Protein AF-A0A951B6G3-F1 (afdb_monomer)

Solvent-accessible surface area (backbone atoms only — not comparable to full-atom values): 10710 Å² total; per-residue (Å²): 117,53,81,25,39,50,76,53,55,69,49,54,52,82,44,24,87,39,22,58,89,58,40,51,67,51,65,48,22,33,34,36,31,60,43,37,37,42,30,35,75,59,67,45,74,36,35,40,76,35,69,78,61,82,31,56,61,21,31,41,37,37,43,37,29,69,66,8,32,44,30,36,39,82,17,41,38,43,27,19,51,17,41,40,37,36,37,30,54,88,62,21,34,39,32,32,47,18,40,38,39,34,26,16,17,39,39,40,31,51,20,27,36,36,44,59,13,40,40,38,29,29,46,22,74,88,34,48,10,39,39,35,32,58,37,38,30,32,64,52,25,35,39,36,29,18,45,62,5,40,35,37,30,45,37,44,64,47,33,52,30,42,35,38,32,32,69,51,8,35,42,37,36,28,76,59,79,51,76,45,75,50,76,57,96,48,32,39,40,28,19,38,94,86,43,78,57,30,58,39,44,45,45,52,51,90,49,39,36,84,45,78,46,78,57,87,84,28,44,37,35,30,28,39,85,28,80,77,61,77,113

Radius of gyration: 18.29 Å; Cα contacts (8 Å, |Δi|>4): 740; chains: 1; bounding box: 42×38×60 Å

Secondary structure (DSSP, 8-state):
--EEEB-SSEEETT-GGGBTTSS---TT-EEEE-SSEEEE-S-EEES---TTS-SPP-EEEEEE-TT-EEEE-SPEEEEES-EEEEE--TT-EEEE-SEEEEESSEEEE-SPEESS-EEEEE--SS---EEEE-S-B-TT-EEEE-TT-EEEES-GGGB-SEEEEPTT-EEEE-S---SEEEEETTEEEEEETTEEEEEEEEE--TTEEEEEEEETTEEEEEEEE-GGG--

Sequence (231 aa):
MSVKIWNGSNGDYADPTRWNGSAPPQSGDTAEIPAGSVSVTHGLSIGSQTPSGSGVPGSLNIAMGGHAQFHLKSAAIEFAGSTFGVSGPATTAFVNDGTFSDFGGSADFAAPVTGSGTFDFERGKFLASHGVFENSVGSGTSVIVGASSTVALADPAHVAAAISLRPFAQLVLENTHATSSTYAGGTLHLSDGGKQVAALNISAPAGYNVAMSQAGANLVITSVLGPSALA

pLDDT: mean 90.73, std 9.51, range [48.19, 98.69]

Mean predicted aligned error: 5.03 Å

Foldseek 3Di:
DEEWEFQDAEDEQQQLVRTDVSGHDAFPYEYEYQHHEYEHPEAAEAFDDDLQPPTDATEYEYEYHDQYEYADAAYEYEYEQYEYEYAYPANYEHEYQYEYEYAQHEYEANYAYHHQYEYAFEHGPPHGYEYEHLAAHDQNYEYEFYACHEYEYQQQLRYNYAYEYEAFGKYKYHPQCFPDWDDDPQKIFGHDPNHTRHIYRYYYDPQWDWDWDDDPRIIMITTYGHPVNVD

Structure (mmCIF, N/CA/C/O backbone):
data_AF-A0A951B6G3-F1
#
_entry.id   AF-A0A951B6G3-F1
#
loop_
_atom_site.group_PDB
_atom_site.id
_atom_site.type_symbol
_atom_site.label_atom_id
_atom_site.label_alt_id
_atom_site.label_comp_id
_atom_site.label_asym_id
_atom_site.label_entity_id
_atom_site.label_seq_id
_atom_site.pdbx_PDB_ins_code
_atom_site.Cartn_x
_atom_site.Cartn_y
_atom_site.Cartn_z
_atom_site.occupancy
_atom_site.B_iso_or_equiv
_atom_site.auth_seq_id
_atom_site.auth_comp_id
_atom_site.auth_asym_id
_atom_site.auth_atom_id
_atom_site.pdbx_PDB_model_num
ATOM 1 N N . MET A 1 1 ? 1.172 12.015 -22.294 1.00 74.12 1 MET A N 1
ATOM 2 C CA . MET A 1 1 ? 0.979 10.678 -21.713 1.00 74.12 1 MET A CA 1
ATOM 3 C C . MET A 1 1 ? 1.278 9.666 -22.796 1.00 74.12 1 MET A C 1
ATOM 5 O O . MET A 1 1 ? 0.564 9.646 -23.795 1.00 74.12 1 MET A O 1
ATOM 9 N N . SER A 1 2 ? 2.385 8.935 -22.669 1.00 89.12 2 SER A N 1
ATOM 10 C CA . SER A 1 2 ? 2.740 7.851 -23.588 1.00 89.12 2 SER A CA 1
ATOM 11 C C . SER A 1 2 ? 2.629 6.499 -22.880 1.00 89.12 2 SER A C 1
ATOM 13 O O . SER A 1 2 ? 2.703 6.435 -21.653 1.00 89.12 2 SER A O 1
ATOM 15 N N . VAL A 1 3 ? 2.403 5.429 -23.645 1.00 91.81 3 VAL A N 1
ATOM 16 C CA . VAL A 1 3 ? 2.410 4.058 -23.119 1.00 91.81 3 VAL A CA 1
ATOM 17 C C . VAL A 1 3 ? 3.771 3.437 -23.405 1.00 91.81 3 VAL A C 1
ATOM 19 O O . VAL A 1 3 ? 4.187 3.347 -24.566 1.00 91.81 3 VAL A O 1
ATOM 22 N N . LYS A 1 4 ? 4.455 3.017 -22.341 1.00 91.88 4 LYS A N 1
ATOM 23 C CA . LYS A 1 4 ? 5.725 2.301 -22.386 1.00 91.88 4 LYS A CA 1
ATOM 24 C C . LYS A 1 4 ? 5.490 0.826 -22.103 1.00 91.88 4 LYS A C 1
ATOM 26 O O . LYS A 1 4 ? 5.103 0.471 -21.001 1.00 91.88 4 LYS A O 1
ATOM 31 N N . ILE A 1 5 ? 5.730 -0.024 -23.090 1.00 90.38 5 ILE A N 1
ATOM 32 C CA . ILE A 1 5 ? 5.481 -1.465 -23.034 1.00 90.38 5 ILE A CA 1
ATOM 33 C C . ILE A 1 5 ? 6.794 -2.192 -22.764 1.00 90.38 5 ILE A C 1
ATOM 35 O O . ILE A 1 5 ? 7.790 -1.964 -23.458 1.00 90.38 5 ILE A O 1
ATOM 39 N N . TRP A 1 6 ? 6.776 -3.076 -21.773 1.00 92.25 6 TRP A N 1
ATOM 40 C CA . TRP A 1 6 ? 7.865 -3.992 -21.471 1.00 92.25 6 TRP A CA 1
ATOM 41 C C . TRP A 1 6 ? 7.972 -5.100 -22.533 1.00 92.25 6 TRP A C 1
ATOM 43 O O . TRP A 1 6 ? 7.044 -5.881 -22.732 1.00 92.25 6 TRP A O 1
ATOM 53 N N . ASN A 1 7 ? 9.123 -5.195 -23.202 1.00 86.25 7 ASN A N 1
ATOM 54 C CA . ASN A 1 7 ? 9.407 -6.144 -24.288 1.00 86.25 7 ASN A CA 1
ATOM 55 C C . ASN A 1 7 ? 10.102 -7.440 -23.813 1.00 86.25 7 ASN A C 1
ATOM 57 O O . ASN A 1 7 ? 10.545 -8.241 -24.637 1.00 86.25 7 ASN A O 1
ATOM 61 N N . GLY A 1 8 ? 10.293 -7.629 -22.504 1.00 73.75 8 GLY A N 1
ATOM 62 C CA . GLY A 1 8 ? 11.086 -8.724 -21.936 1.00 73.75 8 GLY A CA 1
ATOM 63 C C . GLY A 1 8 ? 10.277 -9.742 -21.131 1.00 73.75 8 GLY A C 1
ATOM 64 O O . GLY A 1 8 ? 9.085 -9.583 -20.911 1.00 73.75 8 GLY A O 1
ATOM 65 N N . SER A 1 9 ? 10.957 -10.783 -20.639 1.00 78.69 9 SER A N 1
ATOM 66 C CA . SER A 1 9 ? 10.438 -11.637 -19.565 1.00 78.69 9 SER A CA 1
ATOM 67 C C . SER A 1 9 ? 10.737 -10.991 -18.213 1.00 78.69 9 SER A C 1
ATOM 69 O O . SER A 1 9 ? 9.875 -10.334 -17.648 1.00 78.69 9 SER A O 1
ATOM 71 N N . ASN A 1 10 ? 11.981 -11.072 -17.737 1.00 86.31 10 ASN A N 1
ATOM 72 C CA . ASN A 1 10 ? 12.401 -10.476 -16.470 1.00 86.31 10 ASN A CA 1
ATOM 73 C C . ASN A 1 10 ? 13.515 -9.447 -16.678 1.00 86.31 10 ASN A C 1
ATOM 75 O O . ASN A 1 10 ? 14.399 -9.656 -17.516 1.00 86.31 10 ASN A O 1
ATOM 79 N N . GLY A 1 11 ? 13.509 -8.359 -15.908 1.00 84.88 11 GLY A N 1
ATOM 80 C CA . GLY A 1 11 ? 14.560 -7.347 -16.002 1.00 84.88 11 GLY A CA 1
ATOM 81 C C . GLY A 1 11 ? 14.379 -6.148 -15.079 1.00 84.88 11 GLY A C 1
ATOM 82 O O . GLY A 1 11 ? 13.489 -6.112 -14.231 1.00 84.88 11 GLY A O 1
ATOM 83 N N . ASP A 1 12 ? 15.280 -5.185 -15.237 1.00 87.62 12 ASP A N 1
ATOM 84 C CA . ASP A 1 12 ? 15.319 -3.957 -14.450 1.00 87.62 12 ASP A CA 1
ATOM 85 C C . ASP A 1 12 ? 14.446 -2.874 -15.096 1.00 87.62 12 ASP A C 1
ATOM 87 O O . ASP A 1 12 ? 14.545 -2.646 -16.303 1.00 87.62 12 ASP A O 1
ATOM 91 N N . TYR A 1 13 ? 13.623 -2.191 -14.296 1.00 88.12 13 TYR A N 1
ATOM 92 C CA . TYR A 1 13 ? 12.820 -1.046 -14.728 1.00 88.12 13 TYR A CA 1
ATOM 93 C C . TYR A 1 13 ? 13.672 0.007 -15.444 1.00 88.12 13 TYR A C 1
ATOM 95 O O . TYR A 1 13 ? 13.234 0.576 -16.441 1.00 88.12 13 TYR A O 1
ATOM 103 N N . ALA A 1 14 ? 14.896 0.247 -14.966 1.00 88.25 14 ALA A N 1
ATOM 104 C CA . ALA A 1 14 ? 15.775 1.279 -15.497 1.00 88.25 14 ALA A CA 1
ATOM 105 C C . ALA A 1 14 ? 16.458 0.899 -16.822 1.00 88.25 14 ALA A C 1
ATOM 107 O O . ALA A 1 14 ? 17.074 1.769 -17.434 1.00 88.25 14 ALA A O 1
ATOM 108 N N . ASP A 1 15 ? 16.371 -0.358 -17.279 1.00 88.38 15 ASP A N 1
ATOM 109 C CA . ASP A 1 15 ? 16.998 -0.801 -18.528 1.00 88.38 15 ASP A CA 1
ATOM 110 C C . ASP A 1 15 ? 16.213 -0.266 -19.743 1.00 88.38 15 ASP A C 1
ATOM 112 O O . ASP A 1 15 ? 15.142 -0.791 -20.070 1.00 88.38 15 ASP A O 1
ATOM 116 N N . PRO A 1 16 ? 16.729 0.751 -20.465 1.00 89.69 16 PRO A N 1
ATOM 117 C CA . PRO A 1 16 ? 16.008 1.353 -21.580 1.00 89.69 16 PRO A CA 1
ATOM 118 C C . PRO A 1 16 ? 15.731 0.350 -22.700 1.00 89.69 16 PRO A C 1
ATOM 120 O O . PRO A 1 16 ? 14.728 0.479 -23.395 1.00 89.69 16 PRO A O 1
ATOM 123 N N . THR A 1 17 ? 16.579 -0.670 -22.868 1.00 90.81 17 THR A N 1
ATOM 124 C CA . THR A 1 17 ? 16.471 -1.642 -23.967 1.00 90.81 17 THR A CA 1
ATOM 125 C C . THR A 1 17 ? 15.262 -2.566 -23.828 1.00 90.81 17 THR A C 1
ATOM 127 O O . THR A 1 17 ? 14.877 -3.242 -24.783 1.00 90.81 17 THR A O 1
ATOM 130 N N . ARG A 1 18 ? 14.638 -2.582 -22.648 1.00 91.06 18 ARG A N 1
ATOM 131 C CA . ARG A 1 18 ? 13.478 -3.415 -22.335 1.00 91.06 18 ARG A CA 1
ATOM 132 C C . ARG A 1 18 ? 12.146 -2.731 -22.599 1.00 91.06 18 ARG A C 1
ATOM 134 O O . ARG A 1 18 ? 11.125 -3.402 -22.521 1.00 91.06 18 ARG A O 1
ATOM 141 N N . TRP A 1 19 ? 12.142 -1.452 -22.961 1.00 91.88 19 TRP A N 1
ATOM 142 C CA . TRP A 1 19 ? 10.926 -0.683 -23.217 1.00 91.88 19 TRP A CA 1
ATOM 143 C C . TRP A 1 19 ? 10.759 -0.361 -24.700 1.00 91.88 19 TRP A C 1
ATOM 145 O O . TRP A 1 19 ? 11.734 -0.136 -25.424 1.00 91.88 19 TRP A O 1
ATOM 155 N N . ASN A 1 20 ? 9.515 -0.292 -25.176 1.00 89.56 20 ASN A N 1
ATOM 156 C CA . ASN A 1 20 ? 9.247 0.238 -26.510 1.00 89.56 20 ASN A CA 1
ATOM 157 C C . ASN A 1 20 ? 9.704 1.718 -26.598 1.00 89.56 20 ASN A C 1
ATOM 159 O O . ASN A 1 20 ? 9.393 2.573 -25.768 1.00 89.56 20 ASN A O 1
ATOM 163 N N . GLY A 1 21 ? 10.519 2.029 -27.607 1.00 85.06 21 GLY A N 1
ATOM 164 C CA . GLY A 1 21 ? 11.128 3.356 -27.748 1.00 85.06 21 GLY A CA 1
ATOM 165 C C . GLY A 1 21 ? 12.391 3.588 -26.912 1.00 85.06 21 GLY A C 1
ATOM 166 O O . GLY A 1 21 ? 12.820 4.733 -26.801 1.00 85.06 21 GLY A O 1
ATOM 167 N N . SER A 1 22 ? 12.998 2.528 -26.366 1.00 86.62 22 SER A N 1
ATOM 168 C CA . SER A 1 22 ? 14.353 2.545 -25.796 1.00 86.62 22 SER A CA 1
ATOM 169 C C . SER A 1 22 ? 14.556 3.525 -24.633 1.00 86.62 22 SER A C 1
ATOM 171 O O . SER A 1 22 ? 15.619 4.133 -24.505 1.00 86.62 22 SER A O 1
ATOM 173 N N . ALA A 1 23 ? 13.534 3.715 -23.800 1.00 89.75 23 ALA A N 1
ATOM 174 C CA . ALA A 1 23 ? 13.615 4.517 -22.583 1.00 89.75 23 ALA A CA 1
ATOM 175 C C . ALA A 1 23 ? 12.549 4.065 -21.574 1.00 89.75 23 ALA A C 1
ATOM 177 O O . ALA A 1 23 ? 11.424 3.777 -21.999 1.00 89.75 23 ALA A O 1
ATOM 178 N N . PRO A 1 24 ? 12.871 4.035 -20.267 1.00 88.94 24 PRO A N 1
ATOM 179 C CA . PRO A 1 24 ? 11.899 3.703 -19.235 1.00 88.94 24 PRO A CA 1
ATOM 180 C C . PRO A 1 24 ? 10.766 4.738 -19.155 1.00 88.94 24 PRO A C 1
ATOM 182 O O . PRO A 1 24 ? 10.966 5.895 -19.546 1.00 88.94 24 PRO A O 1
ATOM 185 N N . PRO A 1 25 ? 9.584 4.345 -18.643 1.00 88.56 25 PRO A N 1
ATOM 186 C CA . PRO A 1 25 ? 8.492 5.271 -18.384 1.00 88.56 25 PRO A CA 1
ATOM 187 C C . PRO A 1 25 ? 8.914 6.394 -17.442 1.00 88.56 25 PRO A C 1
ATOM 189 O O . PRO A 1 25 ? 9.607 6.178 -16.443 1.00 88.56 25 PRO A O 1
ATOM 192 N N . GLN A 1 26 ? 8.490 7.605 -17.790 1.00 88.25 26 GLN A N 1
ATOM 193 C CA . GLN A 1 26 ? 8.706 8.809 -17.000 1.00 88.25 26 GLN A CA 1
ATOM 194 C C . GLN A 1 26 ? 7.404 9.251 -16.325 1.00 88.25 26 GLN A C 1
ATOM 196 O O . GLN A 1 26 ? 6.331 8.698 -16.557 1.00 88.25 26 GLN A O 1
ATOM 201 N N . SER A 1 27 ? 7.496 10.282 -15.484 1.00 86.38 27 SER A N 1
ATOM 202 C CA . SER A 1 27 ? 6.308 10.930 -14.929 1.00 86.38 27 SER A CA 1
ATOM 203 C C . SER A 1 27 ? 5.347 11.364 -16.046 1.00 86.38 27 SER A C 1
ATOM 205 O O . SER A 1 27 ? 5.752 12.011 -17.012 1.00 86.38 27 SER A O 1
ATOM 207 N N . GLY A 1 28 ? 4.071 11.023 -15.903 1.00 85.25 28 GLY A N 1
ATOM 208 C CA . GLY A 1 28 ? 3.013 11.244 -16.881 1.00 85.25 28 GLY A CA 1
ATOM 209 C C . GLY A 1 28 ? 2.833 10.107 -17.890 1.00 85.25 28 GLY A C 1
ATOM 210 O O . GLY A 1 28 ? 1.904 10.190 -18.700 1.00 85.25 28 GLY A O 1
ATOM 211 N N . ASP A 1 29 ? 3.681 9.075 -17.872 1.00 88.81 29 ASP A N 1
ATOM 212 C CA . ASP A 1 29 ? 3.528 7.875 -18.697 1.00 88.81 29 ASP A CA 1
ATOM 213 C C . ASP A 1 29 ? 2.718 6.780 -17.991 1.00 88.81 29 ASP A C 1
ATOM 215 O O . ASP A 1 29 ? 2.488 6.790 -16.781 1.00 88.81 29 ASP A O 1
ATOM 219 N N . THR A 1 30 ? 2.286 5.803 -18.786 1.00 90.00 30 THR A N 1
ATOM 220 C CA . THR A 1 30 ? 1.813 4.505 -18.299 1.00 90.00 30 THR A CA 1
ATOM 221 C C . THR A 1 30 ? 2.831 3.443 -18.680 1.00 90.00 30 THR A C 1
ATOM 223 O O . THR A 1 30 ? 3.178 3.318 -19.854 1.00 90.00 30 THR A O 1
ATOM 226 N N . ALA A 1 31 ? 3.307 2.683 -17.701 1.00 89.81 31 ALA A N 1
ATOM 227 C CA . ALA A 1 31 ? 4.089 1.484 -17.936 1.00 89.81 31 ALA A CA 1
ATOM 228 C C . ALA A 1 31 ? 3.142 0.290 -18.078 1.00 89.81 31 ALA A C 1
ATOM 230 O O . ALA A 1 31 ? 2.310 0.049 -17.208 1.00 89.81 31 ALA A O 1
ATOM 231 N N . GLU A 1 32 ? 3.282 -0.477 -19.147 1.00 91.94 32 GLU A N 1
ATOM 232 C CA . GLU A 1 32 ? 2.537 -1.707 -19.372 1.00 91.94 32 GLU A CA 1
ATOM 233 C C . GLU A 1 32 ? 3.492 -2.900 -19.290 1.00 91.94 32 GLU A C 1
ATOM 235 O O . GLU A 1 32 ? 4.524 -2.938 -19.966 1.00 91.94 32 GLU A O 1
ATOM 240 N N . ILE A 1 33 ? 3.136 -3.884 -18.463 1.00 92.12 33 ILE A N 1
ATOM 241 C CA . ILE A 1 33 ? 3.863 -5.142 -18.278 1.00 92.12 33 ILE A CA 1
ATOM 242 C C . ILE A 1 33 ? 2.910 -6.286 -18.659 1.00 92.12 33 ILE A C 1
ATOM 244 O O . ILE A 1 33 ? 2.196 -6.807 -17.799 1.00 92.12 33 ILE A O 1
ATOM 248 N N . PRO A 1 34 ? 2.861 -6.694 -19.942 1.00 84.00 34 PRO A N 1
ATOM 249 C CA . PRO A 1 34 ? 1.902 -7.704 -20.396 1.00 84.00 34 PRO A CA 1
ATOM 250 C C . PRO A 1 34 ? 2.163 -9.097 -19.805 1.00 84.00 34 PRO A C 1
ATOM 252 O O . PRO A 1 34 ? 1.234 -9.885 -19.633 1.00 84.00 34 PRO A O 1
ATOM 255 N N . ALA A 1 35 ? 3.434 -9.406 -19.524 1.00 84.00 35 ALA A N 1
ATOM 256 C CA . ALA A 1 35 ? 3.898 -10.643 -18.905 1.00 84.00 35 ALA A CA 1
ATOM 257 C C . ALA A 1 35 ? 5.295 -10.455 -18.283 1.00 84.00 35 ALA A C 1
ATOM 259 O O . ALA A 1 35 ? 6.037 -9.552 -18.671 1.00 84.00 35 ALA A O 1
ATOM 260 N N . GLY A 1 36 ? 5.671 -11.358 -17.370 1.00 85.06 36 GLY A N 1
ATOM 261 C CA . GLY A 1 36 ? 7.009 -11.403 -16.774 1.00 85.06 36 GLY A CA 1
ATOM 262 C C . GLY A 1 36 ? 7.187 -10.508 -15.542 1.00 85.06 36 GLY A C 1
ATOM 263 O O . GLY A 1 36 ? 6.211 -10.066 -14.949 1.00 85.06 36 GLY A O 1
ATOM 264 N N . SER A 1 37 ? 8.426 -10.282 -15.104 1.00 84.19 37 SER A N 1
ATOM 265 C CA . SER A 1 37 ? 8.729 -9.534 -13.876 1.00 84.19 37 SER A CA 1
ATOM 266 C C . SER A 1 37 ? 9.605 -8.313 -14.148 1.00 84.19 37 SER A C 1
ATOM 268 O O . SER A 1 37 ? 10.736 -8.433 -14.624 1.00 84.19 37 SER A O 1
ATOM 270 N N . VAL A 1 38 ? 9.111 -7.131 -13.790 1.00 87.25 38 VAL A N 1
ATOM 271 C CA . VAL A 1 38 ? 9.897 -5.892 -13.790 1.00 87.25 38 VAL A CA 1
ATOM 272 C C . VAL A 1 38 ? 10.293 -5.577 -12.362 1.00 87.25 38 VAL A C 1
ATOM 274 O O . VAL A 1 38 ? 9.441 -5.474 -11.485 1.00 87.25 38 VAL A O 1
ATOM 277 N N . SER A 1 39 ? 11.589 -5.422 -12.116 1.00 84.38 39 SER A N 1
ATOM 278 C CA . SER A 1 39 ? 12.113 -5.083 -10.795 1.00 84.38 39 SER A CA 1
ATOM 279 C C . SER A 1 39 ? 12.601 -3.641 -10.736 1.00 84.38 39 SER A C 1
ATOM 281 O O . SER A 1 39 ? 13.323 -3.192 -11.623 1.00 84.38 39 SER A O 1
ATOM 283 N N . VAL A 1 40 ? 12.296 -2.961 -9.638 1.00 84.31 40 VAL A N 1
ATOM 284 C CA . VAL A 1 40 ? 12.930 -1.708 -9.228 1.00 84.31 40 VAL A CA 1
ATOM 285 C C . VAL A 1 40 ? 14.016 -2.057 -8.211 1.00 84.31 40 VAL A C 1
ATOM 287 O O . VAL A 1 40 ? 13.737 -2.457 -7.079 1.00 84.31 40 VAL A O 1
ATOM 290 N N . THR A 1 41 ? 15.270 -1.990 -8.658 1.00 78.25 41 THR A N 1
ATOM 291 C CA . THR A 1 41 ? 16.474 -2.332 -7.874 1.00 78.25 41 THR A CA 1
ATOM 292 C C . THR A 1 41 ? 17.161 -1.094 -7.297 1.00 78.25 41 THR A C 1
ATOM 294 O O . THR A 1 41 ? 17.790 -1.166 -6.244 1.00 78.25 41 THR A O 1
ATOM 297 N N . HIS A 1 42 ? 16.996 0.041 -7.972 1.00 74.56 42 HIS A N 1
ATOM 298 C CA . HIS A 1 42 ? 17.452 1.365 -7.571 1.00 74.56 42 HIS A CA 1
ATOM 299 C C . HIS A 1 42 ? 16.220 2.228 -7.291 1.00 74.56 42 HIS A C 1
ATOM 301 O O . HIS A 1 42 ? 15.174 1.990 -7.890 1.00 74.56 42 HIS A O 1
ATOM 307 N N . GLY A 1 43 ? 16.320 3.191 -6.368 1.00 73.81 43 GLY A N 1
ATOM 308 C CA . GLY A 1 43 ? 15.185 4.039 -5.988 1.00 73.81 43 GLY A CA 1
ATOM 309 C C . GLY A 1 43 ? 14.464 4.647 -7.197 1.00 73.81 43 GLY A C 1
ATOM 310 O O . GLY A 1 43 ? 15.109 5.039 -8.170 1.00 73.81 43 GLY A O 1
ATOM 311 N N . LEU A 1 44 ? 13.133 4.712 -7.135 1.00 80.06 44 LEU A N 1
ATOM 312 C CA . LEU A 1 44 ? 12.286 5.293 -8.174 1.00 80.06 44 LEU A CA 1
ATOM 313 C C . LEU A 1 44 ? 11.583 6.538 -7.630 1.00 80.06 44 LEU A C 1
ATOM 315 O O . LEU A 1 44 ? 10.897 6.506 -6.610 1.00 80.06 44 LEU A O 1
ATOM 319 N N . SER A 1 45 ? 11.740 7.633 -8.362 1.00 75.94 45 SER A N 1
ATOM 320 C CA . SER A 1 45 ? 11.242 8.952 -7.994 1.00 75.94 45 SER A CA 1
ATOM 321 C C . SER A 1 45 ? 10.153 9.414 -8.955 1.00 75.94 45 SER A C 1
ATOM 323 O O . SER A 1 45 ? 10.383 9.434 -10.165 1.00 75.94 45 SER A O 1
ATOM 325 N N . ILE A 1 46 ? 8.987 9.824 -8.441 1.00 76.25 46 ILE A N 1
ATOM 326 C CA . ILE A 1 46 ? 7.865 10.302 -9.272 1.00 76.25 46 ILE A CA 1
ATOM 327 C C . ILE A 1 46 ? 7.549 11.766 -8.938 1.00 76.25 46 ILE A C 1
ATOM 329 O O . ILE A 1 46 ? 7.082 12.092 -7.845 1.00 76.25 46 ILE A O 1
ATOM 333 N N . GLY A 1 47 ? 7.783 12.660 -9.904 1.00 68.94 47 GLY A N 1
ATOM 334 C CA . GLY A 1 47 ? 7.780 14.113 -9.675 1.00 68.94 47 GLY A CA 1
ATOM 335 C C . GLY A 1 47 ? 9.076 14.595 -9.005 1.00 68.94 47 GLY A C 1
ATOM 336 O O . GLY A 1 47 ? 9.983 13.797 -8.756 1.00 68.94 47 GLY A O 1
ATOM 337 N N . SER A 1 48 ? 9.212 15.900 -8.731 1.00 63.34 48 SER A N 1
ATOM 338 C CA . SER A 1 48 ? 10.377 16.376 -7.962 1.00 63.34 48 SER A CA 1
ATOM 339 C C . SER A 1 48 ? 10.187 16.165 -6.460 1.00 63.34 48 SER A C 1
ATOM 341 O O . SER A 1 48 ? 9.234 16.628 -5.842 1.00 63.34 48 SER A O 1
ATOM 343 N N . GLN A 1 49 ? 11.134 15.434 -5.877 1.00 57.97 49 GLN A N 1
ATOM 344 C CA . GLN A 1 49 ? 11.053 14.859 -4.538 1.00 57.97 49 GLN A CA 1
ATOM 345 C C . GLN A 1 49 ? 11.530 15.802 -3.442 1.00 57.97 49 GLN A C 1
ATOM 347 O O . GLN A 1 49 ? 12.508 15.529 -2.749 1.00 57.97 49 GLN A O 1
ATOM 352 N N . THR A 1 50 ? 10.855 16.926 -3.244 1.00 56.22 50 THR A N 1
ATOM 353 C CA . THR A 1 50 ? 11.029 17.610 -1.966 1.00 56.22 50 THR A CA 1
ATOM 354 C C . THR A 1 50 ? 9.829 17.302 -1.077 1.00 56.22 50 THR A C 1
ATOM 356 O O . THR A 1 50 ? 8.719 17.739 -1.384 1.00 56.22 50 THR A O 1
ATOM 359 N N . PRO A 1 51 ? 10.024 16.614 0.070 1.00 50.56 51 PRO A N 1
ATOM 360 C CA . PRO A 1 51 ? 9.003 16.517 1.121 1.00 50.56 51 PRO A CA 1
ATOM 361 C C . PRO A 1 51 ? 8.463 17.901 1.538 1.00 50.56 51 PRO A C 1
ATOM 363 O O . PRO A 1 51 ? 7.349 18.041 2.039 1.00 50.56 51 PRO A O 1
ATOM 366 N N . SER A 1 52 ? 9.239 18.961 1.267 1.00 55.31 52 SER A N 1
ATOM 367 C CA . SER A 1 52 ? 8.872 20.366 1.445 1.00 55.31 52 SER A CA 1
ATOM 368 C C . SER A 1 52 ? 7.920 20.940 0.379 1.00 55.31 52 SER A C 1
ATOM 370 O O . SER A 1 52 ? 7.622 22.138 0.429 1.00 55.31 52 SER A O 1
ATOM 372 N N . GLY A 1 53 ? 7.411 20.130 -0.556 1.00 48.19 53 GLY A N 1
ATOM 373 C CA . GLY A 1 53 ? 6.345 20.512 -1.487 1.00 48.19 53 GLY A CA 1
ATOM 374 C C . GLY A 1 53 ? 6.747 21.564 -2.523 1.00 48.19 53 GLY A C 1
ATOM 375 O O . GLY A 1 53 ? 5.886 22.279 -3.025 1.00 48.19 53 GLY A O 1
ATOM 376 N N . SER A 1 54 ? 8.041 21.695 -2.832 1.00 54.38 54 SER A N 1
ATOM 377 C CA . SER A 1 54 ? 8.522 22.490 -3.978 1.00 54.38 54 SER A CA 1
ATOM 378 C C . SER A 1 54 ? 8.640 21.649 -5.255 1.00 54.38 54 SER A C 1
ATOM 380 O O . SER A 1 54 ? 9.290 22.066 -6.215 1.00 54.38 54 SER A O 1
ATOM 382 N N . GLY A 1 55 ? 8.066 20.445 -5.226 1.00 61.41 55 GLY A N 1
ATOM 383 C CA . GLY A 1 55 ? 8.041 19.508 -6.328 1.00 61.41 55 GLY A CA 1
ATOM 384 C C . GLY A 1 55 ? 7.016 19.874 -7.402 1.00 61.41 55 GLY A C 1
ATOM 385 O O . GLY A 1 55 ? 5.976 20.448 -7.094 1.00 61.41 55 GLY A O 1
ATOM 386 N N . VAL A 1 56 ? 7.284 19.519 -8.656 1.00 70.88 56 VAL A N 1
ATOM 387 C CA . VAL A 1 56 ? 6.276 19.429 -9.713 1.00 70.88 56 VAL A CA 1
ATOM 388 C C . VAL A 1 56 ? 5.578 18.083 -9.518 1.00 70.88 56 VAL A C 1
ATOM 390 O O . VAL A 1 56 ? 6.269 17.059 -9.604 1.00 70.88 56 VAL A O 1
ATOM 393 N N . PRO A 1 57 ? 4.258 18.066 -9.246 1.00 77.75 57 PRO A N 1
ATOM 394 C CA . PRO A 1 57 ? 3.481 16.837 -9.174 1.00 77.75 57 PRO A CA 1
ATOM 395 C C . PRO A 1 57 ? 3.716 15.959 -10.397 1.00 77.75 57 PRO A C 1
ATOM 397 O O . PRO A 1 57 ? 3.724 16.441 -11.534 1.00 77.75 57 PRO A O 1
ATOM 400 N N . GLY A 1 58 ? 3.919 14.673 -10.154 1.00 84.31 58 GLY A N 1
ATOM 401 C CA . GLY A 1 58 ? 4.029 13.662 -11.189 1.00 84.31 58 GLY A CA 1
ATOM 402 C C . GLY A 1 58 ? 2.888 12.660 -11.150 1.00 84.31 58 GLY A C 1
ATOM 403 O O . GLY A 1 58 ? 2.079 12.649 -10.225 1.00 84.31 58 GLY A O 1
ATOM 404 N N . SER A 1 59 ? 2.847 11.790 -12.149 1.00 88.88 59 SER A N 1
ATOM 405 C CA . SER A 1 59 ? 2.012 10.593 -12.109 1.00 88.88 59 SER A CA 1
ATOM 406 C C . SER A 1 59 ? 2.752 9.405 -12.705 1.00 88.88 59 SER A C 1
ATOM 408 O O . SER A 1 59 ? 3.513 9.568 -13.654 1.00 88.88 59 SER A O 1
ATOM 410 N N . LEU A 1 60 ? 2.561 8.209 -12.165 1.00 90.31 60 LEU A N 1
ATOM 411 C CA . LEU A 1 60 ? 3.034 6.980 -12.797 1.00 90.31 60 LEU A CA 1
ATOM 412 C C . LEU A 1 60 ? 2.012 5.879 -12.564 1.00 90.31 60 LEU A C 1
ATOM 414 O O . LEU A 1 60 ? 1.689 5.567 -11.423 1.00 90.31 60 LEU A O 1
ATOM 418 N N . ASN A 1 61 ? 1.545 5.276 -13.652 1.00 93.94 61 ASN A N 1
ATOM 419 C CA . ASN A 1 61 ? 0.653 4.126 -13.599 1.00 93.94 61 ASN A CA 1
ATOM 420 C C . ASN A 1 61 ? 1.362 2.902 -14.172 1.00 93.94 61 ASN A C 1
ATOM 422 O O . ASN A 1 61 ? 1.938 2.974 -15.257 1.00 93.94 61 ASN A O 1
ATOM 426 N N . ILE A 1 62 ? 1.285 1.785 -13.459 1.00 93.00 62 ILE A N 1
ATOM 427 C CA . ILE A 1 62 ? 1.757 0.473 -13.888 1.00 93.00 62 ILE A CA 1
ATOM 428 C C . ILE A 1 62 ? 0.530 -0.410 -14.144 1.00 93.00 62 ILE A C 1
ATOM 430 O O . I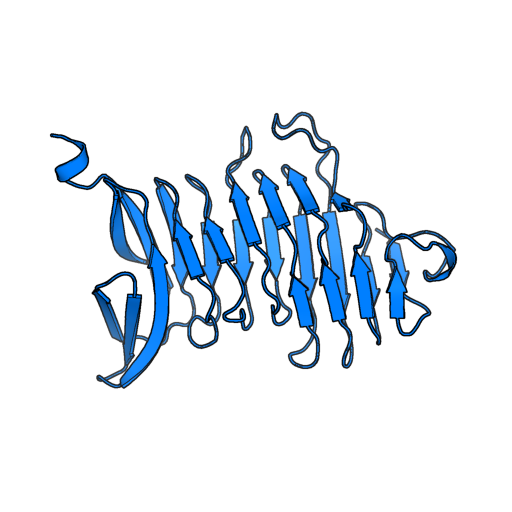LE A 1 62 ? -0.261 -0.667 -13.236 1.00 93.00 62 ILE A O 1
ATOM 434 N N . ALA A 1 63 ? 0.369 -0.881 -15.376 1.00 94.75 63 ALA A N 1
ATOM 435 C CA . ALA A 1 63 ? -0.666 -1.832 -15.766 1.00 94.75 63 ALA A CA 1
ATOM 436 C C . ALA A 1 63 ? -0.035 -3.204 -16.032 1.00 94.75 63 ALA A C 1
ATOM 438 O O . ALA A 1 63 ? 0.861 -3.333 -16.868 1.00 94.75 63 ALA A O 1
ATOM 439 N N . MET A 1 64 ? -0.489 -4.231 -15.316 1.00 95.62 64 MET A N 1
ATOM 440 C CA . MET A 1 64 ? 0.036 -5.595 -15.383 1.00 95.62 64 MET A CA 1
ATOM 441 C C . MET A 1 64 ? -0.980 -6.554 -16.010 1.00 95.62 64 MET A C 1
ATOM 443 O O . MET A 1 64 ? -2.167 -6.526 -15.686 1.00 95.62 64 MET A O 1
ATOM 447 N N . GLY A 1 65 ? -0.501 -7.439 -16.884 1.00 90.69 65 GLY A N 1
ATOM 448 C CA . GLY A 1 65 ? -1.290 -8.491 -17.527 1.00 90.69 65 GLY A CA 1
ATOM 449 C C . GLY A 1 65 ? -0.819 -9.903 -17.168 1.00 90.69 65 GLY A C 1
ATOM 450 O O . GLY A 1 65 ? 0.281 -10.107 -16.658 1.00 90.69 65 GLY A O 1
ATOM 451 N N . GLY A 1 66 ? -1.655 -10.909 -17.439 1.00 89.94 66 GLY A N 1
ATOM 452 C CA . GLY A 1 66 ? -1.298 -12.322 -17.269 1.00 89.94 66 GLY A CA 1
ATOM 453 C C . GLY A 1 66 ? -0.808 -12.658 -15.855 1.00 89.94 66 GLY A C 1
ATOM 454 O O . GLY A 1 66 ? -1.529 -12.455 -14.882 1.00 89.94 66 GLY A O 1
ATOM 455 N N . HIS A 1 67 ? 0.419 -13.173 -15.753 1.00 89.62 67 HIS A N 1
ATOM 456 C CA . HIS A 1 67 ? 1.112 -13.468 -14.489 1.00 89.62 67 HIS A CA 1
ATOM 457 C C . HIS A 1 67 ? 2.233 -12.464 -14.193 1.00 89.62 67 HIS A C 1
ATOM 459 O O . HIS A 1 67 ? 3.260 -12.822 -13.613 1.00 89.62 67 HIS A O 1
ATOM 465 N N . ALA A 1 68 ? 2.092 -11.231 -14.682 1.00 92.62 68 ALA A N 1
ATOM 466 C CA . ALA A 1 68 ? 3.115 -10.220 -14.513 1.00 92.62 68 ALA A CA 1
ATOM 467 C C . ALA A 1 68 ? 3.307 -9.820 -13.046 1.00 92.62 68 ALA A C 1
ATOM 469 O O . ALA A 1 68 ? 2.386 -9.882 -12.225 1.00 92.62 68 ALA A O 1
ATOM 470 N N . GLN A 1 69 ? 4.525 -9.389 -12.740 1.00 94.62 69 GLN A N 1
ATOM 471 C CA . GLN A 1 69 ? 4.897 -8.864 -11.438 1.00 94.62 69 GLN A CA 1
ATOM 472 C C . GLN A 1 69 ? 5.645 -7.545 -11.590 1.00 94.62 69 GLN A C 1
ATOM 474 O O . GLN A 1 69 ? 6.554 -7.423 -12.415 1.00 94.62 69 GLN A O 1
ATOM 479 N N . PHE A 1 70 ? 5.310 -6.589 -10.735 1.00 94.88 70 PHE A N 1
ATOM 480 C CA . PHE A 1 70 ? 6.124 -5.409 -10.490 1.00 94.88 70 PHE A CA 1
ATOM 481 C C . PHE A 1 70 ? 6.751 -5.574 -9.107 1.00 94.88 70 PHE A C 1
ATOM 483 O O . PHE A 1 70 ? 6.038 -5.752 -8.125 1.00 94.88 70 PHE A O 1
ATOM 490 N N . HIS A 1 71 ? 8.079 -5.609 -9.027 1.00 94.94 71 HIS A N 1
ATOM 491 C CA . HIS A 1 71 ? 8.803 -5.926 -7.797 1.00 94.94 71 HIS A CA 1
ATOM 492 C C . HIS A 1 71 ? 9.614 -4.726 -7.326 1.00 94.94 71 HIS A C 1
ATOM 494 O O . HIS A 1 71 ? 10.661 -4.417 -7.893 1.00 94.94 71 HIS A O 1
ATOM 500 N N . LEU A 1 72 ? 9.168 -4.077 -6.256 1.00 91.94 72 LEU A N 1
ATOM 501 C CA . LEU A 1 72 ? 10.001 -3.172 -5.478 1.00 91.94 72 LEU A CA 1
ATOM 502 C C . LEU A 1 72 ? 10.854 -4.014 -4.526 1.00 91.94 72 LEU A C 1
ATOM 504 O O . LEU A 1 72 ? 10.322 -4.564 -3.570 1.00 91.94 72 LEU A O 1
ATOM 508 N N . LYS A 1 73 ? 12.152 -4.170 -4.817 1.00 86.75 73 LYS A N 1
ATOM 509 C CA . LYS A 1 73 ? 13.053 -5.033 -4.029 1.00 86.75 73 LYS A CA 1
ATOM 510 C C . LYS A 1 73 ? 13.475 -4.358 -2.730 1.00 86.75 73 LYS A C 1
ATOM 512 O O . LYS A 1 73 ? 12.664 -4.201 -1.850 1.00 86.75 73 LYS A O 1
ATOM 517 N N . SER A 1 74 ? 14.721 -3.917 -2.594 1.00 79.75 74 SER A N 1
ATOM 518 C CA . SER A 1 74 ? 15.195 -3.163 -1.421 1.00 79.75 74 SER A CA 1
ATOM 519 C C . SER A 1 74 ? 15.222 -1.651 -1.661 1.00 79.75 74 SER A C 1
ATOM 521 O O . SER A 1 74 ? 15.831 -0.908 -0.896 1.00 79.75 74 SER A O 1
ATOM 523 N N . ALA A 1 75 ? 14.663 -1.206 -2.784 1.00 77.75 75 ALA A N 1
ATOM 524 C CA . ALA A 1 75 ? 14.660 0.188 -3.186 1.00 77.75 75 ALA A CA 1
ATOM 525 C C . ALA A 1 75 ? 13.511 0.954 -2.519 1.00 77.75 75 ALA A C 1
ATOM 527 O O . ALA A 1 75 ? 12.565 0.362 -1.993 1.00 77.75 75 ALA A O 1
ATOM 528 N N . ALA A 1 76 ? 13.605 2.282 -2.570 1.00 84.62 76 ALA A N 1
ATOM 529 C CA . ALA A 1 76 ? 12.517 3.161 -2.182 1.00 84.62 76 ALA A CA 1
ATOM 530 C C . ALA A 1 76 ? 11.754 3.655 -3.421 1.00 84.62 76 ALA A C 1
ATOM 532 O O . ALA A 1 76 ? 12.375 4.013 -4.425 1.00 84.62 76 ALA A O 1
ATOM 533 N N . ILE A 1 77 ? 10.425 3.697 -3.347 1.00 83.06 77 ILE A N 1
ATOM 534 C CA . ILE A 1 77 ? 9.605 4.563 -4.198 1.00 83.06 77 ILE A CA 1
ATOM 535 C C . ILE A 1 77 ? 9.198 5.745 -3.336 1.00 83.06 77 ILE A C 1
ATOM 537 O O . ILE A 1 77 ? 8.580 5.549 -2.297 1.00 83.06 77 ILE A O 1
ATOM 541 N N . GLU A 1 78 ? 9.524 6.958 -3.765 1.00 83.94 78 GLU A N 1
ATOM 542 C CA . GLU A 1 78 ? 9.160 8.170 -3.029 1.00 83.94 78 GLU A CA 1
ATOM 543 C C . GLU A 1 78 ? 8.507 9.183 -3.968 1.00 83.94 78 GLU A C 1
ATOM 545 O O . GLU A 1 78 ? 8.975 9.425 -5.089 1.00 83.94 78 GLU A O 1
ATOM 550 N N . PHE A 1 79 ? 7.436 9.823 -3.512 1.00 82.56 79 PHE A N 1
ATOM 551 C CA . PHE A 1 79 ? 6.821 10.924 -4.244 1.00 82.56 79 PHE A CA 1
ATOM 552 C C . PHE A 1 79 ? 6.046 11.856 -3.321 1.00 82.56 79 PHE A C 1
ATOM 554 O O . PHE A 1 79 ? 5.631 11.478 -2.230 1.00 82.56 79 PHE A O 1
ATOM 561 N N . ALA A 1 80 ? 5.884 13.106 -3.755 1.00 83.62 80 ALA A N 1
ATOM 562 C CA . ALA A 1 80 ? 5.242 14.150 -2.971 1.00 83.62 80 ALA A CA 1
ATOM 563 C C . ALA A 1 80 ? 4.216 14.896 -3.823 1.00 83.62 80 ALA A C 1
ATOM 565 O O . ALA A 1 80 ? 4.565 15.450 -4.866 1.00 83.62 80 ALA A O 1
ATOM 566 N N . GLY A 1 81 ? 2.953 14.898 -3.389 1.00 83.50 81 GLY A N 1
ATOM 567 C CA . GLY A 1 81 ? 1.852 15.508 -4.145 1.00 83.50 81 GLY A CA 1
ATOM 568 C C . GLY A 1 81 ? 1.614 14.897 -5.533 1.00 83.50 81 GLY A C 1
ATOM 569 O O . GLY A 1 81 ? 0.976 15.534 -6.368 1.00 83.50 81 GLY A O 1
ATOM 570 N N . SER A 1 82 ? 2.151 13.703 -5.791 1.00 89.06 82 SER A N 1
ATOM 571 C CA . SER A 1 82 ? 2.041 12.970 -7.059 1.00 89.06 82 SER A CA 1
ATOM 572 C C . SER A 1 82 ? 1.005 11.851 -6.954 1.00 89.06 82 SER A C 1
ATOM 574 O O . SER A 1 82 ? 0.533 11.533 -5.861 1.00 89.06 82 SER A O 1
ATOM 576 N N . THR A 1 83 ? 0.685 11.223 -8.085 1.00 92.38 83 THR A N 1
ATOM 577 C CA . THR A 1 83 ? -0.119 9.999 -8.108 1.00 92.38 83 THR A CA 1
ATOM 578 C C . THR A 1 83 ? 0.696 8.774 -8.512 1.00 92.38 83 THR A C 1
ATOM 580 O O . THR A 1 83 ? 1.562 8.841 -9.388 1.00 92.38 83 THR A O 1
ATOM 583 N N . PHE A 1 84 ? 0.412 7.637 -7.885 1.00 94.25 84 PHE A N 1
ATOM 584 C CA . PHE A 1 84 ? 0.988 6.346 -8.247 1.00 94.25 84 PHE A CA 1
ATOM 585 C C . PHE A 1 84 ? -0.100 5.280 -8.324 1.00 94.25 84 PHE A C 1
ATOM 587 O O . PHE A 1 84 ? -0.890 5.142 -7.398 1.00 94.25 84 PHE A O 1
ATOM 594 N N . GLY A 1 85 ? -0.138 4.518 -9.410 1.00 96.50 85 GLY A N 1
ATOM 595 C CA . GLY A 1 85 ? -1.114 3.450 -9.600 1.00 96.50 85 GLY A CA 1
ATOM 596 C C . GLY A 1 85 ? -0.442 2.140 -9.978 1.00 96.50 85 GLY A C 1
ATOM 597 O O . GLY A 1 85 ? 0.437 2.128 -10.840 1.00 96.50 85 GLY A O 1
ATOM 598 N N . VAL A 1 86 ? -0.881 1.027 -9.394 1.00 96.62 86 VAL A N 1
ATOM 599 C CA . VAL A 1 86 ? -0.538 -0.325 -9.856 1.00 96.62 86 VAL A CA 1
ATOM 600 C C . VAL A 1 86 ? -1.816 -1.126 -10.010 1.00 96.62 86 VAL A C 1
ATOM 602 O O . VAL A 1 86 ? -2.539 -1.346 -9.046 1.00 96.62 86 VAL A O 1
ATOM 605 N N . SER A 1 87 ? -2.078 -1.591 -11.225 1.00 97.19 87 SER A N 1
ATOM 606 C CA . SER A 1 87 ? -3.299 -2.314 -11.578 1.00 97.19 87 SER A CA 1
ATOM 607 C C . SER A 1 87 ? -2.980 -3.627 -12.278 1.00 97.19 87 SER A C 1
ATOM 609 O O . SER A 1 87 ? -1.968 -3.750 -12.971 1.00 97.19 87 SER A O 1
ATOM 611 N N . GLY A 1 88 ? -3.848 -4.617 -12.099 1.00 93.75 88 GLY A N 1
ATOM 612 C CA . GLY A 1 88 ? -3.743 -5.914 -12.754 1.00 93.75 88 GLY A CA 1
ATOM 613 C C . GLY A 1 88 ? -4.773 -6.903 -12.207 1.00 93.75 88 GLY A C 1
ATOM 614 O O . GLY A 1 88 ? -5.327 -6.683 -11.133 1.00 93.75 88 GLY A O 1
ATOM 615 N N . PRO A 1 89 ? -5.066 -7.997 -12.928 1.00 93.38 89 PRO A N 1
ATOM 616 C CA . PRO A 1 89 ? -5.959 -9.039 -12.432 1.00 93.38 89 PRO A CA 1
ATOM 617 C C . PRO A 1 89 ? -5.346 -9.783 -11.235 1.00 93.38 89 PRO A C 1
ATOM 619 O O . PRO A 1 89 ? -4.140 -9.718 -10.993 1.00 93.38 89 PRO A O 1
ATOM 622 N N . ALA A 1 90 ? -6.158 -10.592 -10.547 1.00 93.12 90 ALA A N 1
ATOM 623 C CA . ALA A 1 90 ? -5.746 -11.385 -9.380 1.00 93.12 90 ALA A CA 1
ATOM 624 C C . ALA A 1 90 ? -4.573 -12.361 -9.631 1.00 93.12 90 ALA A C 1
ATOM 626 O O . ALA A 1 90 ? -3.980 -12.879 -8.691 1.00 93.12 90 ALA A O 1
ATOM 627 N N . THR A 1 91 ? -4.237 -12.641 -10.894 1.00 93.75 91 THR A N 1
ATOM 628 C CA . THR A 1 91 ? -3.094 -13.479 -11.291 1.00 93.75 91 THR A CA 1
ATOM 629 C C . THR A 1 91 ? -1.757 -12.732 -11.323 1.00 93.75 91 THR A C 1
ATOM 631 O O . THR A 1 91 ? -0.722 -13.373 -11.516 1.00 93.75 91 THR A O 1
ATOM 634 N N . THR A 1 92 ? -1.775 -11.408 -11.162 1.00 96.31 92 THR A N 1
ATOM 635 C CA . THR A 1 92 ? -0.591 -10.538 -11.080 1.00 96.31 92 THR A CA 1
ATOM 636 C C . THR A 1 92 ? -0.233 -10.230 -9.629 1.00 96.31 92 THR A C 1
ATOM 638 O O . THR A 1 92 ? -1.004 -10.534 -8.719 1.00 96.31 92 THR A O 1
ATOM 641 N N . ALA A 1 93 ? 0.934 -9.626 -9.399 1.00 96.25 93 ALA A N 1
ATOM 642 C CA . ALA A 1 93 ? 1.300 -9.153 -8.067 1.00 96.25 93 ALA A CA 1
ATOM 643 C C . ALA A 1 93 ? 2.166 -7.891 -8.103 1.00 96.25 93 ALA A C 1
ATOM 645 O O . ALA A 1 93 ? 3.146 -7.815 -8.849 1.00 96.25 93 ALA A O 1
ATOM 646 N N . PHE A 1 94 ? 1.855 -6.940 -7.223 1.00 97.50 94 PHE A N 1
ATOM 647 C CA . PHE A 1 94 ? 2.829 -5.961 -6.766 1.00 97.50 94 PHE A CA 1
ATOM 648 C C . PHE A 1 94 ? 3.597 -6.558 -5.583 1.00 97.50 94 PHE A C 1
ATOM 650 O O . PHE A 1 94 ? 3.050 -6.752 -4.498 1.00 97.50 94 PHE A O 1
ATOM 657 N N . VAL A 1 95 ? 4.862 -6.904 -5.800 1.00 97.25 95 VAL A N 1
ATOM 658 C CA . VAL A 1 95 ? 5.741 -7.417 -4.746 1.00 97.25 95 VAL A CA 1
ATOM 659 C C . VAL A 1 95 ? 6.494 -6.227 -4.161 1.00 97.25 95 VAL A C 1
ATOM 661 O O . VAL A 1 95 ? 7.308 -5.622 -4.853 1.00 97.25 95 VAL A O 1
ATOM 664 N N . ASN A 1 96 ? 6.224 -5.868 -2.911 1.00 96.56 96 ASN A N 1
ATOM 665 C CA . ASN A 1 96 ? 6.956 -4.831 -2.195 1.00 96.56 96 ASN A CA 1
ATOM 666 C C . ASN A 1 96 ? 7.778 -5.474 -1.076 1.00 96.56 96 ASN A C 1
ATOM 668 O O . ASN A 1 96 ? 7.209 -5.911 -0.082 1.00 96.56 96 ASN A O 1
ATOM 672 N N . ASP A 1 97 ? 9.099 -5.489 -1.226 1.00 96.38 97 ASP A N 1
ATOM 673 C CA . ASP A 1 97 ? 10.075 -5.880 -0.200 1.00 96.38 97 ASP A CA 1
ATOM 674 C C . ASP A 1 97 ? 10.885 -4.675 0.321 1.00 96.38 97 ASP A C 1
ATOM 676 O O . ASP A 1 97 ? 11.810 -4.839 1.120 1.00 96.38 97 ASP A O 1
ATOM 680 N N . GLY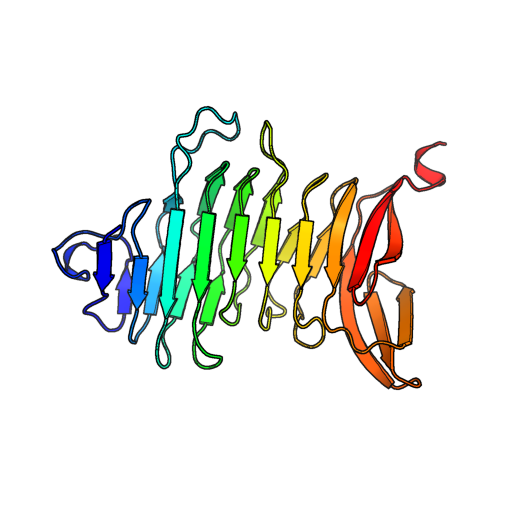 A 1 98 ? 10.552 -3.468 -0.149 1.00 94.00 98 GLY A N 1
ATOM 681 C CA . GLY A 1 98 ? 11.297 -2.235 0.079 1.00 94.00 98 GLY A CA 1
ATOM 682 C C . GLY A 1 98 ? 10.465 -1.219 0.842 1.00 94.00 98 GLY A C 1
ATOM 683 O O . GLY A 1 98 ? 9.655 -1.581 1.699 1.00 94.00 98 GLY A O 1
ATOM 684 N N . THR A 1 99 ? 10.652 0.060 0.523 1.00 94.88 99 THR A N 1
ATOM 685 C CA . THR A 1 99 ? 9.869 1.144 1.129 1.00 94.88 99 THR A CA 1
ATOM 686 C C . THR A 1 99 ? 9.128 1.923 0.057 1.00 94.88 99 THR A C 1
ATOM 688 O O . THR A 1 99 ? 9.726 2.490 -0.850 1.00 94.88 99 THR A O 1
ATOM 691 N N . PHE A 1 100 ? 7.813 1.979 0.173 1.00 94.88 100 PHE A N 1
ATOM 692 C CA . PHE A 1 100 ? 6.965 2.868 -0.598 1.00 94.88 100 PHE A CA 1
ATOM 693 C C . PHE A 1 100 ? 6.556 4.038 0.293 1.00 94.88 100 PHE A C 1
ATOM 695 O O . PHE A 1 100 ? 5.919 3.798 1.314 1.00 94.88 100 PHE A O 1
ATOM 702 N N . SER A 1 101 ? 6.885 5.273 -0.081 1.00 93.62 101 SER A N 1
ATOM 703 C CA . SER A 1 101 ? 6.550 6.469 0.696 1.00 93.62 101 SER A CA 1
ATOM 704 C C . SER A 1 101 ? 5.795 7.495 -0.146 1.00 93.62 101 SER A C 1
ATOM 706 O O . SER A 1 101 ? 6.294 7.975 -1.168 1.00 93.62 101 SER A O 1
ATOM 708 N N . ASP A 1 102 ? 4.612 7.870 0.328 1.00 92.38 102 ASP A N 1
ATOM 709 C CA . ASP A 1 102 ? 3.759 8.901 -0.258 1.00 92.38 102 ASP A CA 1
ATOM 710 C C . ASP A 1 102 ? 3.664 10.108 0.683 1.00 92.38 102 ASP A C 1
ATOM 712 O O . ASP A 1 102 ? 3.153 9.979 1.795 1.00 92.38 102 ASP A O 1
ATOM 716 N N . PHE A 1 103 ? 4.110 11.283 0.231 1.00 90.81 103 PHE A N 1
ATOM 717 C CA . PHE A 1 103 ? 4.089 12.536 0.991 1.00 90.81 103 PHE A CA 1
ATOM 718 C C . PHE A 1 103 ? 3.050 13.529 0.438 1.00 90.81 103 PHE A C 1
ATOM 720 O O . PHE A 1 103 ? 3.361 14.434 -0.344 1.00 90.81 103 PHE A O 1
ATOM 727 N N . GLY A 1 104 ? 1.802 13.408 0.880 1.00 89.56 104 GLY A N 1
ATOM 728 C CA . GLY A 1 104 ? 0.674 14.241 0.467 1.00 89.56 104 GLY A CA 1
ATOM 729 C C . GLY A 1 104 ? 0.170 13.991 -0.954 1.00 89.56 104 GLY A C 1
ATOM 730 O O . GLY A 1 104 ? -0.399 14.907 -1.549 1.00 89.56 104 GLY A O 1
ATOM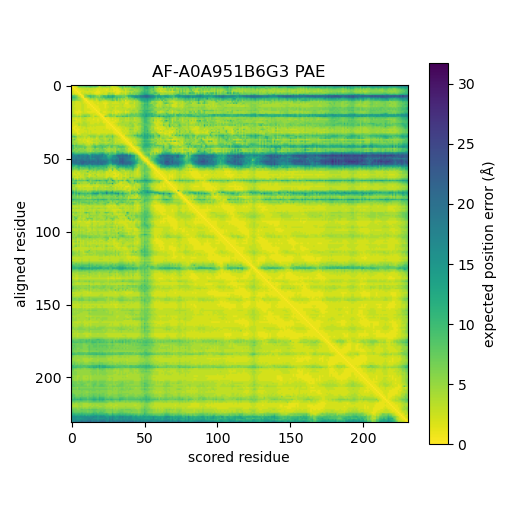 731 N N . GLY A 1 105 ? 0.447 12.823 -1.528 1.00 91.88 105 GLY A N 1
ATOM 732 C CA . GLY A 1 105 ? -0.039 12.381 -2.829 1.00 91.88 105 GLY A CA 1
ATOM 733 C C . GLY A 1 105 ? -1.209 11.403 -2.725 1.00 91.88 105 GLY A C 1
ATOM 734 O O . GLY A 1 105 ? -1.975 11.406 -1.757 1.00 91.88 105 GLY A O 1
ATOM 735 N N . SER A 1 106 ? -1.380 10.611 -3.783 1.00 94.31 106 SER A N 1
ATOM 736 C CA . SER A 1 106 ? -2.365 9.533 -3.829 1.00 94.31 106 SER A CA 1
ATOM 737 C C . SER A 1 106 ? -1.761 8.278 -4.441 1.00 94.31 106 SER A C 1
ATOM 739 O O . SER A 1 106 ? -1.184 8.338 -5.528 1.00 94.31 106 SER A O 1
ATOM 741 N N . ALA A 1 107 ? -1.966 7.132 -3.801 1.00 96.69 107 ALA A N 1
ATOM 742 C CA . ALA A 1 107 ? -1.589 5.834 -4.336 1.00 96.69 107 ALA A CA 1
ATOM 743 C C . ALA A 1 107 ? -2.788 4.890 -4.445 1.00 96.69 107 ALA A C 1
ATOM 745 O O . ALA A 1 107 ? -3.609 4.821 -3.531 1.00 96.69 107 ALA A O 1
ATOM 746 N N . ASP A 1 108 ? -2.851 4.145 -5.541 1.00 97.75 108 ASP A N 1
ATOM 747 C CA . ASP A 1 108 ? -3.897 3.165 -5.818 1.00 97.75 108 ASP A CA 1
ATOM 748 C C . ASP A 1 108 ? -3.278 1.806 -6.180 1.00 97.75 108 ASP A C 1
ATOM 750 O O . ASP A 1 108 ? -2.498 1.683 -7.131 1.00 97.75 108 ASP A O 1
ATOM 754 N N . PHE A 1 109 ? -3.606 0.786 -5.390 1.00 98.00 109 PHE A N 1
ATOM 755 C CA . PHE A 1 109 ? -3.140 -0.586 -5.543 1.00 98.00 109 PHE A CA 1
ATOM 756 C C . PHE A 1 109 ? -4.317 -1.499 -5.880 1.00 98.00 109 PHE A C 1
ATOM 758 O O . PHE A 1 109 ? -4.878 -2.191 -5.025 1.00 98.00 109 PHE A O 1
ATOM 765 N N . ALA A 1 110 ? -4.63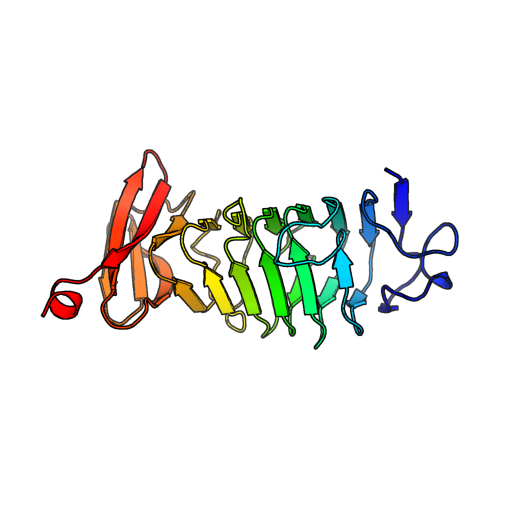9 -1.531 -7.168 1.00 97.75 110 ALA A N 1
ATOM 766 C CA . ALA A 1 110 ? -5.647 -2.397 -7.757 1.00 97.75 110 ALA A CA 1
ATOM 767 C C . ALA A 1 110 ? -5.123 -3.800 -8.116 1.00 97.75 110 ALA A C 1
ATOM 769 O O . ALA A 1 110 ? -5.889 -4.640 -8.574 1.00 97.75 110 ALA A O 1
ATOM 770 N N . ALA A 1 111 ? -3.836 -4.095 -7.912 1.00 97.00 111 ALA A N 1
ATOM 771 C CA . ALA A 1 111 ? -3.277 -5.448 -8.007 1.00 97.00 111 ALA A CA 1
ATOM 772 C C . ALA A 1 111 ? -3.046 -6.059 -6.608 1.00 97.00 111 ALA A C 1
ATOM 774 O O . ALA A 1 111 ? -2.799 -5.310 -5.660 1.00 97.00 111 ALA A O 1
ATOM 775 N N . PRO A 1 112 ? -3.045 -7.400 -6.455 1.00 97.94 112 PRO A N 1
ATOM 776 C CA . PRO A 1 112 ? -2.639 -8.049 -5.207 1.00 97.94 112 PRO A CA 1
ATOM 777 C C . PRO A 1 112 ? -1.247 -7.601 -4.743 1.00 97.94 112 PRO A C 1
ATOM 779 O O . PRO A 1 112 ? -0.290 -7.624 -5.520 1.00 97.94 112 PRO A O 1
ATOM 782 N N . VAL A 1 113 ? -1.117 -7.239 -3.466 1.00 98.25 113 VAL A N 1
ATOM 783 C CA . VAL A 1 113 ? 0.146 -6.823 -2.847 1.00 98.25 113 VAL A CA 1
ATOM 784 C C . VAL A 1 113 ? 0.737 -7.967 -2.028 1.00 98.25 113 VAL A C 1
ATOM 786 O O . VAL A 1 113 ? 0.069 -8.571 -1.188 1.00 98.25 113 VAL A O 1
ATOM 789 N N . THR A 1 114 ? 2.016 -8.258 -2.247 1.00 97.31 114 THR A N 1
ATOM 790 C CA . THR A 1 114 ? 2.781 -9.276 -1.507 1.00 97.31 114 THR A CA 1
ATOM 791 C C . THR A 1 114 ? 4.164 -8.742 -1.123 1.00 97.31 114 THR A C 1
ATOM 793 O O . THR A 1 114 ? 4.508 -7.615 -1.472 1.00 97.31 114 THR A O 1
ATOM 796 N N . GLY A 1 115 ? 4.961 -9.548 -0.418 1.00 96.44 115 GLY A N 1
ATOM 797 C CA . GLY A 1 115 ? 6.310 -9.181 0.023 1.00 96.44 115 GLY A CA 1
ATOM 798 C C . GLY A 1 115 ? 6.381 -8.785 1.498 1.00 96.44 115 GLY A C 1
ATOM 799 O O . GLY A 1 115 ? 5.421 -8.974 2.252 1.00 96.44 115 GLY A O 1
ATOM 800 N N . SER A 1 116 ? 7.545 -8.287 1.913 1.00 96.88 116 SER A N 1
ATOM 801 C CA . SER A 1 116 ? 7.857 -7.925 3.307 1.00 96.88 116 SER A CA 1
ATOM 802 C C . SER A 1 116 ? 8.136 -6.435 3.546 1.00 96.88 116 SER A C 1
ATOM 804 O O . SER A 1 116 ? 8.712 -6.059 4.566 1.00 96.88 116 SER A O 1
ATOM 806 N N . GLY A 1 117 ? 7.813 -5.596 2.569 1.00 97.31 117 GLY A N 1
ATOM 807 C CA . GLY A 1 117 ? 8.112 -4.173 2.555 1.00 97.31 117 GLY A CA 1
ATOM 808 C C . GLY A 1 117 ? 7.128 -3.326 3.356 1.00 97.31 117 GLY A C 1
ATOM 809 O O . GLY A 1 117 ? 6.155 -3.806 3.945 1.00 97.31 117 GLY A O 1
AT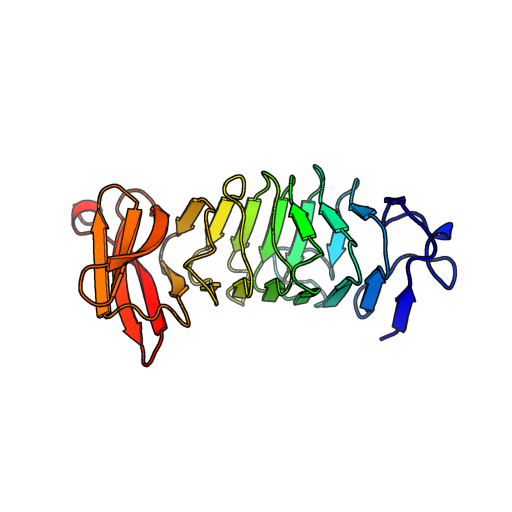OM 810 N N . THR A 1 118 ? 7.398 -2.025 3.357 1.00 98.00 118 THR A N 1
ATOM 811 C CA . THR A 1 118 ? 6.592 -1.007 4.034 1.00 98.00 118 THR A CA 1
ATOM 812 C C . THR A 1 118 ? 5.920 -0.087 3.024 1.00 98.00 118 THR A C 1
ATOM 814 O O . THR A 1 118 ? 6.522 0.286 2.019 1.00 98.00 118 THR A O 1
ATOM 817 N N . PHE A 1 119 ? 4.683 0.295 3.323 1.00 98.31 119 PHE A N 1
ATOM 818 C CA . PHE A 1 119 ? 3.968 1.416 2.727 1.00 98.31 119 PHE A CA 1
ATOM 819 C C . PHE A 1 119 ? 3.808 2.501 3.789 1.00 98.31 119 PHE A C 1
ATOM 821 O O . PHE A 1 119 ? 3.242 2.225 4.843 1.00 98.31 119 PHE A O 1
ATOM 828 N N . ASP A 1 120 ? 4.296 3.708 3.537 1.00 97.44 120 ASP A N 1
ATOM 829 C CA . ASP A 1 120 ? 4.248 4.840 4.460 1.00 97.44 120 ASP A CA 1
ATOM 830 C C . ASP A 1 120 ? 3.530 6.024 3.808 1.00 97.44 120 ASP A C 1
ATOM 832 O O . ASP A 1 120 ? 4.028 6.648 2.871 1.00 97.44 120 ASP A O 1
ATOM 836 N N . PHE A 1 121 ? 2.321 6.309 4.284 1.00 96.56 121 PHE A N 1
ATOM 837 C CA . PHE A 1 121 ? 1.477 7.383 3.768 1.00 96.56 121 PHE A CA 1
ATOM 838 C C . PHE A 1 121 ? 1.567 8.585 4.693 1.00 96.56 121 PHE A C 1
ATOM 840 O O . PHE A 1 121 ? 0.819 8.686 5.661 1.00 96.56 121 PHE A O 1
ATOM 847 N N . GLU A 1 122 ? 2.470 9.512 4.417 1.00 93.12 122 GLU A N 1
ATOM 848 C CA . GLU A 1 122 ? 2.705 10.676 5.257 1.00 93.12 122 GLU A CA 1
ATOM 849 C C . GLU A 1 122 ? 2.042 11.942 4.730 1.00 93.12 122 GLU A C 1
ATOM 851 O O . GLU A 1 122 ? 2.038 12.246 3.545 1.00 93.12 122 GLU A O 1
ATOM 856 N N . ARG A 1 123 ? 1.571 12.792 5.639 1.00 88.44 123 ARG A N 1
ATOM 857 C CA . ARG A 1 123 ? 1.146 14.133 5.254 1.00 88.44 123 ARG A CA 1
ATOM 858 C C . ARG A 1 123 ? 2.335 14.916 4.685 1.00 88.44 123 ARG A C 1
ATOM 860 O O . ARG A 1 123 ? 3.313 15.171 5.384 1.00 88.44 123 ARG A O 1
ATOM 867 N N . GLY A 1 124 ? 2.204 15.371 3.443 1.00 84.25 124 GLY A N 1
ATOM 868 C CA . GLY A 1 124 ? 3.102 16.355 2.852 1.00 84.25 124 GLY A CA 1
ATOM 869 C C . GLY A 1 124 ? 2.865 17.753 3.431 1.00 84.25 124 GLY A C 1
ATOM 870 O O . GLY A 1 124 ? 1.958 17.989 4.230 1.00 84.25 124 GLY A O 1
ATOM 871 N N . LYS A 1 125 ? 3.647 18.743 2.990 1.00 80.94 125 LYS A N 1
ATOM 872 C CA . LYS A 1 125 ? 3.557 20.126 3.503 1.00 80.94 125 LYS A CA 1
ATOM 873 C C . LYS A 1 125 ? 2.137 20.714 3.492 1.00 80.94 125 LYS A C 1
ATOM 875 O O . LYS A 1 125 ? 1.777 21.466 4.397 1.00 80.94 125 LYS A O 1
ATOM 880 N N . PHE A 1 126 ? 1.346 20.390 2.470 1.00 76.12 126 PHE A N 1
ATOM 881 C CA . PHE A 1 126 ? 0.028 20.993 2.252 1.00 76.12 126 PHE A CA 1
ATOM 882 C C . PHE A 1 126 ? -1.121 19.988 2.186 1.00 76.12 126 PHE A C 1
ATOM 884 O O . PHE A 1 126 ? -2.254 20.364 2.474 1.00 76.12 126 PHE A O 1
ATOM 891 N N . LEU A 1 127 ? -0.842 18.734 1.836 1.00 84.06 127 LEU A N 1
ATOM 892 C CA . LEU A 1 127 ? -1.852 17.723 1.544 1.00 84.06 127 LEU A CA 1
ATOM 893 C C . LEU A 1 127 ? -1.620 16.483 2.403 1.00 84.06 127 LEU A C 1
ATOM 895 O O . LEU A 1 127 ? -0.481 16.112 2.684 1.00 84.06 127 LEU A O 1
ATOM 899 N N . ALA A 1 128 ? -2.713 15.875 2.841 1.00 90.56 128 ALA A N 1
ATOM 900 C CA . ALA A 1 128 ? -2.700 14.546 3.428 1.00 90.56 128 ALA A CA 1
ATOM 901 C C . ALA A 1 128 ? -2.510 13.499 2.324 1.00 90.56 128 ALA A C 1
ATOM 903 O O . ALA A 1 128 ? -3.010 13.704 1.219 1.00 90.56 128 ALA A O 1
ATOM 904 N N . SER A 1 129 ? -1.812 12.403 2.625 1.00 94.50 129 SER A N 1
ATOM 905 C CA . SER A 1 129 ? -1.718 11.281 1.687 1.00 94.50 129 SER A CA 1
ATOM 906 C C . SER A 1 129 ? -3.008 10.478 1.658 1.00 94.50 129 SER A C 1
ATOM 908 O O . SER A 1 129 ? -3.728 10.395 2.664 1.00 94.50 129 SER A O 1
ATOM 910 N N . HIS A 1 130 ? -3.263 9.860 0.509 1.00 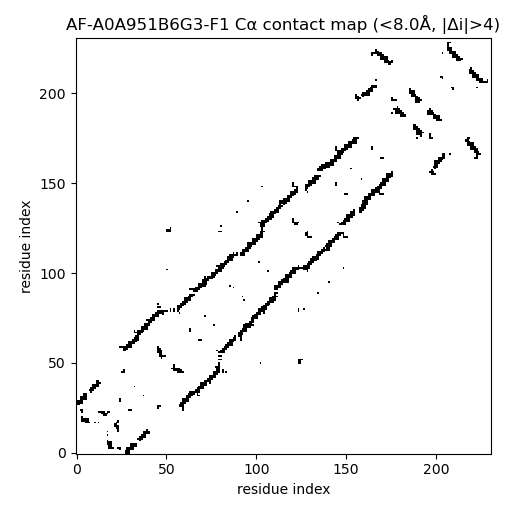97.00 130 HIS A N 1
ATOM 911 C CA . HIS A 1 130 ? -4.392 8.969 0.296 1.00 97.00 130 HIS A CA 1
ATOM 912 C C . HIS A 1 130 ? -3.937 7.653 -0.345 1.00 97.00 130 HIS A C 1
ATOM 914 O O . HIS A 1 130 ? -3.494 7.640 -1.487 1.00 97.00 130 HIS A O 1
ATOM 920 N N . GLY A 1 131 ? -4.063 6.539 0.370 1.00 97.75 131 GLY A N 1
ATOM 921 C CA . GLY A 1 131 ? -3.789 5.202 -0.163 1.00 97.75 131 GLY A CA 1
ATOM 922 C C . GLY A 1 131 ? -5.064 4.393 -0.360 1.00 97.75 131 GLY A C 1
ATOM 923 O O . GLY A 1 131 ? -5.946 4.439 0.492 1.00 97.75 131 GLY A O 1
ATOM 924 N N . VAL A 1 132 ? -5.154 3.607 -1.430 1.00 98.38 132 VAL A N 1
ATOM 925 C CA . VAL A 1 132 ? -6.230 2.625 -1.630 1.00 98.38 132 VAL A CA 1
ATOM 926 C C . VAL A 1 132 ? -5.621 1.266 -1.929 1.00 98.38 132 VAL A C 1
ATOM 928 O O . VAL A 1 132 ? -4.794 1.141 -2.827 1.00 98.38 132 VAL A O 1
ATOM 931 N N . PHE A 1 133 ? -6.042 0.246 -1.186 1.00 98.44 133 PHE A N 1
ATOM 932 C CA . PHE A 1 133 ? -5.780 -1.150 -1.517 1.00 98.44 133 PHE A CA 1
ATOM 933 C C . PHE A 1 133 ? -7.098 -1.798 -1.934 1.00 98.44 133 PHE A C 1
ATOM 935 O O . PHE A 1 133 ? -7.957 -2.063 -1.087 1.00 98.44 133 PHE A O 1
ATOM 942 N N . GLU A 1 134 ? -7.268 -2.037 -3.235 1.00 97.62 134 GLU A N 1
ATOM 943 C CA . GLU A 1 134 ? -8.504 -2.631 -3.760 1.00 97.62 134 GLU A CA 1
ATOM 944 C C . GLU A 1 134 ? -8.518 -4.163 -3.654 1.00 97.62 134 GLU A C 1
ATOM 946 O O . GLU A 1 134 ? -9.571 -4.791 -3.714 1.00 97.62 134 GLU A O 1
ATOM 951 N N . ASN A 1 135 ? -7.339 -4.771 -3.500 1.00 96.25 135 ASN A N 1
ATOM 952 C CA . ASN A 1 135 ? -7.135 -6.217 -3.480 1.00 96.25 135 ASN A CA 1
ATOM 953 C C . ASN A 1 135 ? -6.379 -6.676 -2.222 1.00 96.25 135 ASN A C 1
ATOM 955 O O . ASN A 1 135 ? -6.095 -5.900 -1.310 1.00 96.25 135 ASN A O 1
ATOM 959 N N . SER A 1 136 ? -6.057 -7.973 -2.166 1.00 97.06 136 SER A N 1
ATOM 960 C CA . SER A 1 136 ? -5.370 -8.584 -1.029 1.00 97.06 136 SER A CA 1
ATOM 961 C C . SER A 1 136 ? -4.024 -7.925 -0.723 1.00 97.06 136 SER A C 1
ATOM 963 O O . SER A 1 136 ? -3.245 -7.669 -1.645 1.00 97.06 136 SER A O 1
ATOM 965 N N . VAL A 1 137 ? -3.701 -7.783 0.563 1.00 98.25 137 VAL A N 1
ATOM 966 C CA . VAL A 1 137 ? -2.378 -7.342 1.034 1.00 98.25 137 VAL A CA 1
ATOM 967 C C . VAL A 1 137 ? -1.794 -8.412 1.952 1.00 98.25 137 VAL A C 1
ATOM 969 O O . VAL A 1 137 ? -2.388 -8.764 2.973 1.00 98.25 137 VAL A O 1
ATOM 972 N N . GLY A 1 138 ? -0.637 -8.953 1.572 1.00 97.19 138 GLY A N 1
ATOM 973 C CA . GLY A 1 138 ? 0.003 -10.083 2.243 1.00 97.19 138 GLY A CA 1
ATOM 974 C C . GLY A 1 138 ? 0.497 -9.795 3.666 1.00 97.19 138 GLY A C 1
ATOM 975 O O . GLY A 1 138 ? 0.768 -8.661 4.051 1.00 97.19 138 GLY A O 1
ATOM 976 N N . SER A 1 139 ? 0.675 -10.860 4.452 1.00 96.50 139 SER A N 1
ATOM 977 C CA . SER A 1 139 ? 1.022 -10.784 5.880 1.00 96.50 139 SER A CA 1
ATOM 978 C C . SER A 1 139 ? 2.446 -10.323 6.193 1.00 96.50 139 SER A C 1
ATOM 980 O O . SER A 1 139 ? 2.753 -10.042 7.347 1.00 96.50 139 SER A O 1
ATOM 982 N N . GLY A 1 140 ? 3.336 -10.293 5.200 1.00 95.44 140 GLY A N 1
ATOM 983 C CA . GLY A 1 140 ? 4.680 -9.736 5.365 1.00 95.44 140 GLY A CA 1
ATOM 984 C C . GLY A 1 140 ? 4.703 -8.207 5.300 1.00 95.44 140 GLY A C 1
ATOM 985 O O . GLY A 1 140 ? 5.678 -7.596 5.725 1.00 95.44 140 GLY A O 1
ATOM 986 N N . THR A 1 141 ? 3.643 -7.589 4.782 1.00 98.00 141 THR A N 1
ATOM 987 C CA . THR A 1 141 ? 3.589 -6.156 4.503 1.00 98.00 141 THR A CA 1
ATOM 988 C C . THR A 1 141 ? 3.265 -5.337 5.754 1.00 98.00 141 THR A C 1
ATOM 990 O O . THR A 1 141 ? 2.409 -5.710 6.560 1.00 98.00 141 THR A O 1
ATOM 993 N N . SER A 1 142 ? 3.912 -4.177 5.874 1.00 98.12 142 SER A N 1
ATOM 994 C CA . SER A 1 142 ? 3.584 -3.136 6.851 1.00 98.12 142 SER A CA 1
ATOM 995 C C . SER A 1 142 ? 2.932 -1.939 6.159 1.00 98.12 142 SER A C 1
ATOM 997 O O . SER A 1 142 ? 3.438 -1.461 5.144 1.00 98.12 142 SER A O 1
ATOM 999 N N . VAL A 1 143 ? 1.829 -1.433 6.709 1.00 98.62 143 VAL A N 1
ATOM 1000 C CA . VAL A 1 143 ? 1.146 -0.220 6.243 1.00 98.62 143 VAL A CA 1
ATOM 1001 C C . VAL A 1 143 ? 1.129 0.802 7.373 1.00 98.62 143 VAL A C 1
ATOM 1003 O O . VAL A 1 143 ? 0.519 0.588 8.420 1.00 98.62 143 VAL A O 1
ATOM 1006 N N . ILE A 1 144 ? 1.788 1.933 7.162 1.00 98.38 144 ILE A N 1
ATOM 1007 C CA . ILE A 1 144 ? 1.852 3.052 8.093 1.00 98.38 144 ILE A CA 1
ATOM 1008 C C . ILE A 1 144 ? 0.968 4.167 7.546 1.00 98.38 144 ILE A C 1
ATOM 1010 O O . ILE A 1 144 ? 1.195 4.689 6.456 1.00 98.38 144 ILE A O 1
ATOM 1014 N N . VAL A 1 145 ? -0.046 4.545 8.319 1.00 98.38 145 VAL A N 1
ATOM 1015 C CA . VAL A 1 145 ? -0.943 5.650 7.981 1.00 98.38 145 VAL A CA 1
ATOM 1016 C C . VAL A 1 145 ? -0.520 6.869 8.784 1.00 98.38 145 VAL A C 1
ATOM 1018 O O . VAL A 1 145 ? -0.630 6.898 10.010 1.00 98.38 145 VAL A O 1
ATOM 1021 N N . GLY A 1 146 ? 0.010 7.871 8.100 1.00 96.31 146 GLY A N 1
ATOM 1022 C CA . GLY A 1 146 ? 0.521 9.100 8.683 1.00 96.31 146 GLY A CA 1
ATOM 1023 C C . GLY A 1 146 ? -0.568 10.020 9.224 1.00 96.31 146 GLY A C 1
ATOM 1024 O O . GLY A 1 146 ? -1.763 9.852 8.982 1.00 96.31 146 GLY A O 1
ATOM 1025 N N . ALA A 1 147 ? -0.142 11.035 9.975 1.00 94.19 147 ALA A N 1
ATOM 1026 C CA . ALA A 1 147 ? -1.067 11.949 10.630 1.00 94.19 147 ALA A CA 1
ATOM 1027 C C . ALA A 1 147 ? -1.966 12.670 9.618 1.00 94.19 147 ALA A C 1
ATOM 1029 O O . ALA A 1 147 ? -1.476 13.210 8.626 1.00 94.19 147 ALA A O 1
ATOM 1030 N N . SER A 1 148 ? -3.277 12.671 9.872 1.00 93.44 148 SER A N 1
ATOM 1031 C CA . SER A 1 148 ? -4.306 13.211 8.967 1.00 93.44 148 SER A CA 1
ATOM 1032 C C . SER A 1 148 ? -4.370 12.564 7.576 1.00 93.44 148 SER A C 1
ATOM 1034 O O . SER A 1 148 ? -5.138 13.039 6.746 1.00 93.44 148 SER A O 1
ATOM 1036 N N . SER A 1 149 ? -3.583 11.519 7.310 1.00 96.81 149 SER A N 1
ATOM 1037 C CA . SER A 1 149 ? -3.627 10.759 6.058 1.00 96.81 149 SER A CA 1
ATOM 1038 C C . SER A 1 149 ? -4.685 9.671 6.140 1.00 96.81 149 SER A C 1
ATOM 1040 O O . SER A 1 149 ? -5.103 9.279 7.235 1.00 96.81 149 SER A O 1
ATOM 1042 N N . THR A 1 150 ? -5.140 9.221 4.976 1.00 98.00 150 THR A N 1
ATOM 1043 C CA . THR A 1 150 ? -6.194 8.215 4.865 1.00 98.00 150 THR A CA 1
ATOM 1044 C C . THR A 1 150 ? -5.701 7.028 4.058 1.00 98.00 150 THR A C 1
ATOM 1046 O O . THR A 1 150 ? -5.100 7.207 3.004 1.00 98.00 150 THR A O 1
ATOM 1049 N N . VAL A 1 151 ? -5.975 5.820 4.538 1.00 98.62 151 VAL A N 1
ATOM 1050 C CA . VAL A 1 151 ? -5.855 4.597 3.740 1.00 98.62 151 VAL A CA 1
ATOM 1051 C C . VAL A 1 151 ? -7.208 3.904 3.697 1.00 98.62 151 VAL A C 1
ATOM 1053 O O . VAL A 1 151 ? -7.822 3.709 4.743 1.00 98.62 151 VAL A O 1
ATOM 1056 N N . ALA A 1 152 ? -7.666 3.531 2.508 1.00 98.50 152 ALA A N 1
ATOM 1057 C CA . ALA A 1 152 ? -8.861 2.729 2.300 1.00 98.50 152 ALA A CA 1
ATOM 1058 C C . ALA A 1 152 ? -8.489 1.275 1.973 1.00 98.50 152 ALA A C 1
ATOM 1060 O O . ALA A 1 152 ? -7.578 1.016 1.184 1.00 98.50 152 ALA A O 1
ATOM 1061 N N . LEU A 1 153 ? -9.200 0.330 2.587 1.00 98.50 153 LEU A N 1
ATOM 1062 C CA . LEU A 1 153 ? -9.130 -1.100 2.295 1.00 98.50 153 LEU A CA 1
ATOM 1063 C C . LEU A 1 153 ? -10.472 -1.524 1.703 1.00 98.50 153 LEU A C 1
ATOM 1065 O O . LEU A 1 153 ? -11.472 -1.561 2.427 1.00 98.50 153 LEU A O 1
ATOM 1069 N N . ALA A 1 154 ? -10.491 -1.831 0.406 1.00 97.81 154 ALA A N 1
ATOM 1070 C CA . ALA A 1 154 ? -11.735 -2.146 -0.292 1.00 97.81 154 ALA A CA 1
ATOM 1071 C C . ALA A 1 154 ? -12.288 -3.529 0.077 1.00 97.81 154 ALA A C 1
ATOM 1073 O O . ALA A 1 154 ? -13.502 -3.727 0.059 1.00 97.81 154 ALA A O 1
ATOM 1074 N N . ASP A 1 155 ? -11.400 -4.471 0.415 1.00 95.81 155 ASP A N 1
ATOM 1075 C CA . ASP A 1 155 ? -11.739 -5.825 0.858 1.00 95.81 155 ASP A CA 1
ATOM 1076 C C . ASP A 1 155 ? -10.901 -6.235 2.087 1.00 95.81 155 ASP A C 1
ATOM 1078 O O . ASP A 1 155 ? -9.875 -6.920 1.982 1.00 95.81 155 ASP A O 1
ATOM 1082 N N . PRO A 1 156 ? -11.322 -5.814 3.292 1.00 96.94 156 PRO A N 1
ATOM 1083 C CA . PRO A 1 156 ? -10.597 -6.088 4.528 1.00 96.94 156 PRO A CA 1
ATOM 1084 C C . PRO A 1 156 ? -10.433 -7.576 4.858 1.00 96.94 156 PRO A C 1
ATOM 1086 O O . PRO A 1 156 ? -9.555 -7.919 5.648 1.00 96.94 156 PRO A O 1
ATOM 1089 N N . ALA A 1 157 ? -11.253 -8.470 4.291 1.00 96.94 157 ALA A N 1
ATOM 1090 C CA . ALA A 1 157 ? -11.155 -9.908 4.547 1.00 96.94 157 ALA A CA 1
ATOM 1091 C C . ALA A 1 157 ? -9.873 -10.520 3.960 1.00 96.94 157 ALA A C 1
ATOM 1093 O O . ALA A 1 157 ? -9.399 -11.548 4.446 1.00 96.94 157 ALA A O 1
ATOM 1094 N N . HIS A 1 158 ? -9.288 -9.865 2.954 1.00 96.62 158 HIS A N 1
ATOM 1095 C CA . HIS A 1 158 ? -8.078 -10.306 2.263 1.00 96.62 158 HIS A CA 1
ATOM 1096 C C . HIS A 1 158 ? -6.827 -9.495 2.636 1.00 96.62 158 HIS A C 1
ATOM 1098 O O . HIS A 1 158 ? -5.781 -9.623 1.993 1.00 96.62 158 HIS A O 1
ATOM 1104 N N . VAL A 1 159 ? -6.904 -8.676 3.686 1.00 97.75 159 VAL A N 1
ATOM 1105 C CA . VAL A 1 159 ? -5.770 -7.904 4.202 1.00 97.75 159 VAL A CA 1
ATOM 1106 C C . VAL A 1 159 ? -5.196 -8.604 5.428 1.00 97.75 159 VAL A C 1
ATOM 1108 O O . VAL A 1 159 ? -5.826 -8.670 6.478 1.00 97.75 159 VAL A O 1
ATOM 1111 N N . ALA A 1 160 ? -3.969 -9.103 5.301 1.00 97.62 160 ALA A N 1
ATOM 1112 C CA . ALA A 1 160 ? -3.221 -9.733 6.388 1.00 97.62 160 ALA A CA 1
ATOM 1113 C C . ALA A 1 160 ? -2.049 -8.869 6.895 1.00 97.62 160 ALA A C 1
ATOM 1115 O O . ALA A 1 160 ? -1.327 -9.289 7.801 1.00 97.62 160 ALA A O 1
ATOM 1116 N N . ALA A 1 161 ? -1.852 -7.685 6.308 1.00 97.94 161 ALA A N 1
ATOM 1117 C CA . ALA A 1 161 ? -0.789 -6.749 6.658 1.00 97.94 161 ALA A CA 1
ATOM 1118 C C . ALA A 1 161 ? -0.879 -6.252 8.110 1.00 97.94 161 ALA A C 1
ATOM 1120 O O . ALA A 1 161 ? -1.958 -6.170 8.704 1.00 97.94 161 ALA A O 1
ATOM 1121 N N . ALA A 1 162 ? 0.268 -5.862 8.663 1.00 98.19 162 ALA A N 1
ATOM 1122 C CA . ALA A 1 162 ? 0.317 -5.100 9.904 1.00 98.19 162 ALA A CA 1
ATOM 1123 C C . ALA A 1 162 ? 0.043 -3.621 9.609 1.00 98.19 162 ALA A C 1
ATOM 1125 O O . ALA A 1 162 ? 0.699 -3.031 8.753 1.00 98.19 162 ALA A O 1
ATOM 1126 N N . ILE A 1 163 ? -0.903 -3.012 10.326 1.00 98.69 163 ILE A N 1
ATOM 1127 C CA . ILE A 1 163 ? -1.298 -1.617 10.122 1.00 98.69 163 ILE A CA 1
ATOM 1128 C C . ILE A 1 163 ? -0.926 -0.789 11.355 1.00 98.69 163 ILE A C 1
ATOM 1130 O O . ILE A 1 163 ? -1.277 -1.121 12.489 1.00 98.69 163 ILE A O 1
ATOM 1134 N N . SER A 1 164 ? -0.224 0.318 11.138 1.00 98.44 164 SER A N 1
ATOM 1135 C CA . SER A 1 164 ? 0.172 1.269 12.176 1.00 98.44 164 SER A CA 1
ATOM 1136 C C . SER A 1 164 ? -0.412 2.642 11.877 1.00 98.44 164 SER A C 1
ATOM 1138 O O . SER A 1 164 ? -0.115 3.253 10.852 1.00 98.44 164 SER A O 1
ATOM 1140 N N . LEU A 1 165 ? -1.263 3.137 12.769 1.00 98.19 165 LEU A N 1
ATOM 1141 C CA . LEU A 1 165 ? -1.887 4.450 12.655 1.00 98.19 165 LEU A CA 1
ATOM 1142 C C . LEU A 1 165 ? -1.058 5.470 13.425 1.00 98.19 165 LEU A C 1
ATOM 1144 O O . LEU A 1 165 ? -0.959 5.361 14.638 1.00 98.19 165 LEU A O 1
ATOM 1148 N N . ARG A 1 166 ? -0.525 6.507 12.779 1.00 96.88 166 ARG A N 1
ATOM 1149 C CA . ARG A 1 166 ? 0.034 7.688 13.467 1.00 96.88 166 ARG A CA 1
ATOM 1150 C C . ARG A 1 166 ? -1.098 8.567 14.025 1.00 96.88 166 ARG A C 1
ATOM 1152 O O . ARG A 1 166 ? -2.254 8.327 13.686 1.00 96.88 166 ARG A O 1
ATOM 1159 N N . PRO A 1 167 ? -0.827 9.572 14.880 1.00 95.44 167 PRO A N 1
ATOM 1160 C CA . PRO A 1 167 ? -1.867 10.431 15.456 1.00 95.44 167 PRO A CA 1
ATOM 1161 C C . PRO A 1 167 ? -2.815 11.039 14.419 1.00 95.44 167 PRO A C 1
ATOM 1163 O O . PRO A 1 167 ? -2.358 11.648 13.457 1.00 95.44 167 PRO A O 1
ATOM 1166 N N . PHE A 1 168 ? -4.126 10.927 14.635 1.00 94.88 168 PHE A N 1
ATOM 1167 C CA . PHE A 1 168 ? -5.171 11.459 13.750 1.00 94.88 168 PHE A CA 1
ATOM 1168 C C . PHE A 1 168 ? -5.184 10.866 12.332 1.00 94.88 168 PHE A C 1
ATOM 1170 O O . PHE A 1 168 ? -5.755 11.466 11.421 1.00 94.88 168 PHE A O 1
ATOM 1177 N N . ALA A 1 169 ? -4.531 9.723 12.123 1.00 97.44 169 ALA A N 1
ATOM 1178 C CA . ALA A 1 169 ? -4.640 8.947 10.895 1.00 97.44 169 ALA A CA 1
ATOM 1179 C C . ALA A 1 169 ? -6.037 8.330 10.758 1.00 97.44 169 ALA A C 1
ATOM 1181 O O . ALA A 1 169 ? -6.700 8.055 11.766 1.00 97.44 169 ALA A O 1
ATOM 1182 N N . GLN A 1 170 ? -6.457 8.085 9.517 1.00 98.12 170 GLN A N 1
ATOM 1183 C CA . GLN A 1 170 ? -7.722 7.428 9.205 1.00 98.12 170 GLN A CA 1
ATOM 1184 C C . GLN A 1 170 ? -7.491 6.160 8.384 1.00 98.12 170 GLN A C 1
ATOM 1186 O O . GLN A 1 170 ? -6.811 6.172 7.363 1.00 98.12 170 GLN A O 1
ATOM 1191 N N . LEU A 1 171 ? -8.095 5.065 8.822 1.00 98.50 171 LEU A N 1
ATOM 1192 C CA . LEU A 1 171 ? -8.210 3.834 8.056 1.00 98.50 171 LEU A CA 1
ATOM 1193 C C . LEU A 1 171 ? -9.691 3.621 7.747 1.00 98.50 171 LEU A C 1
ATOM 1195 O O . LEU A 1 171 ? -10.517 3.573 8.657 1.00 98.50 171 LEU A O 1
ATOM 1199 N N . VAL A 1 172 ? -10.029 3.526 6.469 1.00 98.56 172 VAL A N 1
ATOM 1200 C CA . VAL A 1 172 ? -11.397 3.326 5.991 1.00 98.56 172 VAL A CA 1
ATOM 1201 C C . VAL A 1 172 ? -11.526 1.888 5.526 1.00 98.56 172 VAL A C 1
ATOM 1203 O O . VAL A 1 172 ? -10.774 1.434 4.670 1.00 98.56 172 VAL A O 1
ATOM 1206 N N . LEU A 1 173 ? -12.470 1.159 6.107 1.00 98.25 173 LEU A N 1
ATOM 1207 C CA . LEU A 1 173 ? -12.809 -0.186 5.676 1.00 98.25 173 LEU A CA 1
ATOM 1208 C C . LEU A 1 173 ? -14.089 -0.124 4.856 1.00 98.25 173 LEU A C 1
ATOM 1210 O O . LEU A 1 173 ? -15.148 0.258 5.368 1.00 98.25 173 LEU A O 1
ATOM 1214 N N . GLU A 1 174 ? -13.983 -0.513 3.597 1.00 97.25 174 GLU A N 1
ATOM 1215 C CA . GLU A 1 174 ? -15.112 -0.602 2.681 1.00 97.25 174 GLU A CA 1
ATOM 1216 C C . GLU A 1 174 ? -15.568 -2.057 2.564 1.00 97.25 174 GLU A C 1
ATOM 1218 O O . GLU A 1 174 ? -14.874 -2.972 3.009 1.00 97.25 174 GLU A O 1
ATOM 1223 N N . ASN A 1 175 ? -16.774 -2.262 2.028 1.00 92.38 175 ASN A N 1
ATOM 1224 C CA . ASN A 1 175 ? -17.355 -3.582 1.740 1.00 92.38 175 ASN A CA 1
ATOM 1225 C C . ASN A 1 175 ? -17.166 -4.622 2.861 1.00 92.38 175 ASN A C 1
ATOM 1227 O O . ASN A 1 175 ? -16.981 -5.808 2.608 1.00 92.38 175 ASN A O 1
ATOM 1231 N N . THR A 1 176 ? -17.212 -4.194 4.126 1.00 92.25 176 THR A N 1
ATOM 1232 C CA . THR A 1 176 ? -16.860 -5.072 5.253 1.00 92.25 176 THR A CA 1
ATOM 1233 C C . THR A 1 176 ? -17.844 -6.224 5.435 1.00 92.25 176 THR A C 1
ATOM 1235 O O . THR A 1 176 ? -17.507 -7.226 6.062 1.00 92.25 176 THR A O 1
ATOM 1238 N N . HIS A 1 177 ? -19.083 -6.044 4.956 1.00 88.50 177 HIS A N 1
ATOM 1239 C CA . HIS A 1 177 ? -20.243 -6.902 5.216 1.00 88.50 177 HIS A CA 1
ATOM 1240 C C . HIS A 1 177 ? -20.483 -7.200 6.709 1.00 88.50 177 HIS A C 1
ATOM 1242 O O . HIS A 1 177 ? -21.250 -8.093 7.054 1.00 88.50 177 HIS A O 1
ATOM 1248 N N . ALA A 1 178 ? -19.845 -6.451 7.611 1.00 94.31 178 ALA A N 1
ATOM 1249 C CA . ALA A 1 178 ? -19.862 -6.719 9.035 1.00 94.31 178 ALA A CA 1
ATOM 1250 C C . ALA A 1 178 ? -21.070 -6.055 9.701 1.00 94.31 178 ALA A C 1
ATOM 1252 O O . ALA A 1 178 ? -21.382 -4.890 9.468 1.00 94.31 178 ALA A O 1
ATOM 1253 N N . THR A 1 179 ? -21.720 -6.799 10.587 1.00 94.19 179 THR A N 1
ATOM 1254 C CA . THR A 1 179 ? -22.813 -6.313 11.446 1.00 94.19 179 THR A CA 1
ATOM 1255 C C . THR A 1 179 ? -22.318 -5.843 12.812 1.00 94.19 179 THR A C 1
ATOM 1257 O O . THR A 1 179 ? -23.019 -5.115 13.512 1.00 94.19 179 THR A O 1
ATOM 1260 N N . SER A 1 180 ? -21.112 -6.256 13.209 1.00 95.00 180 SER A N 1
ATOM 1261 C CA . SER A 1 180 ? -20.466 -5.838 14.448 1.00 95.00 180 SER A CA 1
ATOM 1262 C C . SER A 1 180 ? -18.943 -5.851 14.328 1.00 95.00 180 SER A C 1
ATOM 1264 O O . SER A 1 180 ? -18.361 -6.511 13.462 1.00 95.00 180 SER A O 1
ATOM 1266 N N . SER A 1 181 ? -18.292 -5.110 15.223 1.00 96.25 181 SER A N 1
ATOM 1267 C CA . SER A 1 181 ? -16.838 -5.002 15.300 1.00 96.25 181 SER A CA 1
ATOM 1268 C C . SER A 1 181 ? -16.372 -4.973 16.751 1.00 96.25 181 SER A C 1
ATOM 1270 O O . SER A 1 181 ? -16.978 -4.294 17.583 1.00 96.25 181 SER A O 1
ATOM 1272 N N . THR A 1 182 ? -15.263 -5.641 17.051 1.00 96.50 182 THR A N 1
ATOM 1273 C CA . THR A 1 182 ? -14.615 -5.593 18.368 1.00 96.50 182 THR A CA 1
ATOM 1274 C C . THR A 1 182 ? -13.121 -5.386 18.206 1.00 96.50 182 THR A C 1
ATOM 1276 O O . THR A 1 182 ? -12.496 -6.074 17.403 1.00 96.50 182 THR A O 1
ATOM 1279 N N . TYR A 1 183 ? -12.537 -4.485 18.992 1.00 96.75 183 TYR A N 1
ATOM 1280 C CA . TYR A 1 183 ? -11.100 -4.232 18.986 1.00 96.75 183 TYR A CA 1
ATOM 1281 C C . TYR A 1 183 ? -10.488 -4.633 20.328 1.00 96.75 183 TYR A C 1
ATOM 1283 O O . TYR A 1 183 ? -10.855 -4.083 21.368 1.00 96.75 183 TYR A O 1
ATOM 1291 N N . ALA A 1 184 ? -9.576 -5.602 20.309 1.00 94.94 184 ALA A N 1
ATOM 1292 C CA . ALA A 1 184 ? -8.910 -6.108 21.503 1.00 94.94 184 ALA A CA 1
ATOM 1293 C C . ALA A 1 184 ? -7.499 -6.600 21.163 1.00 94.94 184 ALA A C 1
ATOM 1295 O O . ALA A 1 184 ? -7.283 -7.223 20.129 1.00 94.94 184 ALA A O 1
ATOM 1296 N N . GLY A 1 185 ? -6.526 -6.315 22.034 1.00 92.31 185 GLY A N 1
ATOM 1297 C CA . GLY A 1 185 ? -5.160 -6.834 21.884 1.00 92.31 185 GLY A CA 1
ATOM 1298 C C . GLY A 1 185 ? -4.455 -6.439 20.579 1.00 92.31 185 GLY A C 1
ATOM 1299 O O . GLY A 1 185 ? -3.631 -7.203 20.093 1.00 92.31 185 GLY A O 1
ATOM 1300 N N . GLY A 1 186 ? -4.792 -5.286 19.988 1.00 95.81 186 GLY A N 1
ATOM 1301 C CA . GLY A 1 186 ? -4.230 -4.853 18.700 1.00 95.81 186 GLY A CA 1
ATOM 1302 C C . GLY A 1 186 ? -4.865 -5.517 17.475 1.00 95.81 186 GLY A C 1
ATOM 1303 O O . GLY A 1 186 ? -4.371 -5.356 16.365 1.00 95.81 186 GLY A O 1
ATOM 1304 N N . THR A 1 187 ? -5.952 -6.273 17.649 1.00 97.69 187 THR A N 1
ATOM 1305 C CA . THR A 1 187 ? -6.692 -6.882 16.540 1.00 97.69 187 THR A CA 1
ATOM 1306 C C . THR A 1 187 ? -8.112 -6.336 16.491 1.00 97.69 187 THR A C 1
ATOM 1308 O O . THR A 1 187 ? -8.835 -6.333 17.491 1.00 97.69 187 THR A O 1
ATOM 1311 N N . LEU A 1 188 ? -8.521 -5.869 15.314 1.00 98.00 188 LEU A N 1
ATOM 1312 C CA . LEU A 1 188 ? -9.909 -5.570 14.994 1.00 98.00 188 LEU A CA 1
ATOM 1313 C C . LEU A 1 188 ? -10.555 -6.813 14.393 1.00 98.00 188 LEU A C 1
ATOM 1315 O O . LEU A 1 188 ? -10.171 -7.241 13.310 1.00 98.00 188 LEU A O 1
ATOM 1319 N N . HIS A 1 189 ? -11.563 -7.351 15.068 1.00 97.69 189 HIS A N 1
ATOM 1320 C CA . HIS A 1 189 ? -12.395 -8.434 14.561 1.00 97.69 189 HIS A CA 1
ATOM 1321 C C . HIS A 1 189 ? -13.695 -7.864 13.999 1.00 97.69 189 HIS A C 1
ATOM 1323 O O . HIS A 1 189 ? -14.392 -7.115 14.687 1.00 97.69 189 HIS A O 1
ATOM 1329 N N . LEU A 1 190 ? -14.034 -8.250 12.772 1.00 97.38 190 LEU A N 1
ATOM 1330 C CA . LEU A 1 190 ? -15.288 -7.907 12.105 1.00 97.38 190 LEU A CA 1
ATOM 1331 C C . LEU A 1 190 ? -16.163 -9.155 12.005 1.00 97.38 190 LEU A C 1
ATOM 1333 O O . LEU A 1 190 ? -15.664 -10.218 11.632 1.00 97.38 190 LEU A O 1
ATOM 1337 N N . SER A 1 191 ? -17.450 -9.045 12.341 1.00 97.56 191 SER A N 1
ATOM 1338 C CA . SER A 1 191 ? -18.375 -10.185 12.358 1.00 97.56 191 SER A CA 1
ATOM 1339 C C . SER A 1 191 ? -19.713 -9.899 11.676 1.00 97.56 191 SER A C 1
ATOM 1341 O O . SER A 1 191 ? -20.292 -8.825 11.830 1.00 97.56 191 SER A O 1
ATOM 1343 N N . ASP A 1 192 ? -20.250 -10.902 10.984 1.00 96.56 192 ASP A N 1
ATOM 1344 C CA . ASP A 1 192 ? -21.601 -10.933 10.416 1.00 96.56 192 ASP A CA 1
ATOM 1345 C C . ASP A 1 192 ? -22.393 -12.081 11.055 1.00 96.56 192 ASP A C 1
ATOM 1347 O O . ASP A 1 192 ? -21.992 -13.244 10.975 1.00 96.56 192 ASP A O 1
ATOM 1351 N N . GLY A 1 193 ? -23.463 -11.763 11.789 1.00 94.00 193 GLY A N 1
ATOM 1352 C CA . GLY A 1 193 ? -24.282 -12.779 12.463 1.00 94.00 193 GLY A CA 1
ATOM 1353 C C . GLY A 1 193 ? -23.499 -13.683 13.433 1.00 94.00 193 GLY A C 1
ATOM 1354 O O . GLY A 1 193 ? -23.836 -14.853 13.597 1.00 94.00 193 GLY A O 1
ATOM 1355 N N . GLY A 1 194 ? -22.425 -13.167 14.045 1.00 93.44 194 GLY A N 1
ATOM 1356 C CA . GLY A 1 194 ? -21.536 -13.915 14.947 1.00 93.44 194 GLY A CA 1
ATOM 1357 C C . GLY A 1 194 ? -20.425 -14.720 14.256 1.00 93.44 194 GLY A C 1
ATOM 1358 O O . GLY A 1 194 ? -19.565 -15.269 14.942 1.00 93.44 194 GLY A O 1
ATOM 1359 N N . LYS A 1 195 ? -20.394 -14.772 12.919 1.00 96.69 195 LYS A N 1
ATOM 1360 C CA . LYS A 1 195 ? -19.280 -15.336 12.148 1.00 96.69 195 LYS A CA 1
ATOM 1361 C C . LYS A 1 195 ? -18.244 -14.248 11.876 1.00 96.69 195 LYS A C 1
ATOM 1363 O O . LYS A 1 195 ? -18.591 -13.202 11.338 1.00 96.69 195 LYS A O 1
ATOM 1368 N N . GLN A 1 196 ? -16.973 -14.507 12.179 1.00 97.06 196 GLN A N 1
ATOM 1369 C CA . GLN A 1 196 ? -15.892 -13.592 11.809 1.00 97.06 196 GLN A CA 1
ATOM 1370 C C . GLN A 1 196 ? -15.747 -13.527 10.279 1.00 97.06 196 GLN A C 1
ATOM 1372 O O . 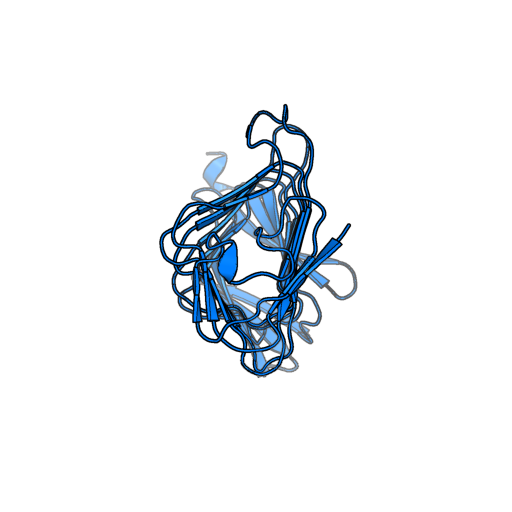GLN A 1 196 ? -15.610 -14.566 9.628 1.00 97.06 196 GLN A O 1
ATOM 1377 N N . VAL A 1 197 ? -15.764 -12.314 9.723 1.00 97.06 197 VAL A N 1
ATOM 1378 C CA . VAL A 1 197 ? -15.594 -12.039 8.283 1.00 97.06 197 VAL A CA 1
ATOM 1379 C C . VAL A 1 197 ? -14.240 -11.409 7.959 1.00 97.06 197 VAL A C 1
ATOM 1381 O O . VAL A 1 197 ? -13.734 -11.608 6.863 1.00 97.06 197 VAL A O 1
ATOM 1384 N N . ALA A 1 198 ? -13.621 -10.715 8.917 1.00 97.56 198 ALA A N 1
ATOM 1385 C CA . ALA A 1 198 ? -12.283 -10.143 8.774 1.00 97.56 198 ALA A CA 1
ATOM 1386 C C . ALA A 1 198 ? -11.584 -10.038 10.137 1.00 97.56 198 ALA A C 1
ATOM 1388 O O . ALA A 1 198 ? -12.244 -9.934 11.178 1.00 97.56 198 ALA A O 1
ATOM 1389 N N . ALA A 1 199 ? -10.252 -10.033 10.124 1.00 97.75 199 ALA A N 1
ATOM 1390 C CA . ALA A 1 199 ? -9.428 -9.699 11.279 1.00 97.75 199 ALA A CA 1
ATOM 1391 C C . ALA A 1 199 ? -8.216 -8.878 10.826 1.00 97.75 199 ALA A C 1
ATOM 1393 O O . ALA A 1 199 ? -7.452 -9.339 9.984 1.00 97.75 199 ALA A O 1
ATOM 1394 N N . LEU A 1 200 ? -8.045 -7.679 11.383 1.00 98.38 200 LEU A N 1
ATOM 1395 C CA . LEU A 1 200 ? -6.967 -6.759 11.017 1.00 98.38 200 LEU A CA 1
ATOM 1396 C C . LEU A 1 200 ? -6.061 -6.484 12.213 1.00 98.38 200 LEU A C 1
ATOM 1398 O O . LEU A 1 200 ? -6.544 -6.128 13.289 1.00 98.38 200 LEU A O 1
ATOM 1402 N N . ASN A 1 201 ? -4.750 -6.577 12.003 1.00 98.06 201 ASN A N 1
ATOM 1403 C CA . ASN A 1 201 ? -3.746 -6.206 12.996 1.00 98.06 201 ASN A CA 1
ATOM 1404 C C . ASN A 1 201 ? -3.516 -4.696 12.930 1.00 98.06 201 ASN A C 1
ATOM 1406 O O . ASN A 1 201 ? -2.866 -4.208 12.006 1.00 98.06 201 ASN A O 1
ATOM 1410 N N . ILE A 1 202 ? -4.061 -3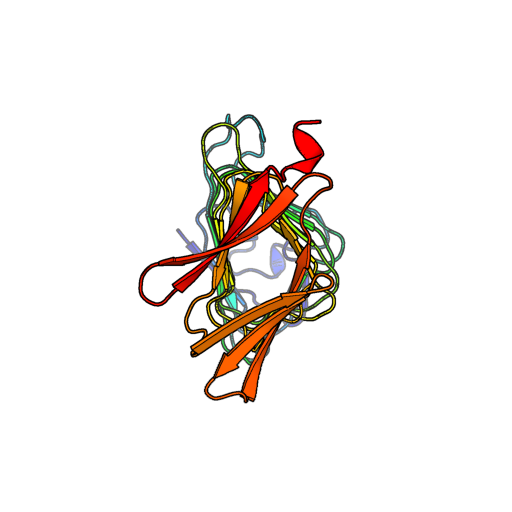.957 13.892 1.00 98.12 202 ILE A N 1
ATOM 1411 C CA . ILE A 1 202 ? -4.017 -2.494 13.925 1.00 98.12 202 ILE A CA 1
ATOM 1412 C C . ILE A 1 202 ? -3.330 -2.054 15.211 1.00 98.12 202 ILE A C 1
ATOM 1414 O O . ILE A 1 202 ? -3.639 -2.529 16.300 1.00 98.12 202 ILE A O 1
ATOM 1418 N N . SER A 1 203 ? -2.411 -1.107 15.091 1.00 97.62 203 SER A N 1
ATOM 1419 C CA . SER A 1 203 ? -1.733 -0.482 16.220 1.00 97.62 203 SER A CA 1
ATOM 1420 C C . SER A 1 203 ? -1.861 1.037 16.160 1.00 97.62 203 SER A C 1
ATOM 1422 O O . SER A 1 203 ? -1.989 1.629 15.089 1.00 97.62 203 SER A O 1
ATOM 1424 N N . ALA A 1 204 ? -1.848 1.664 17.333 1.00 96.06 204 ALA A N 1
ATOM 1425 C CA . ALA A 1 204 ? -1.800 3.110 17.507 1.00 96.06 204 ALA A CA 1
ATOM 1426 C C . ALA A 1 204 ? -0.616 3.459 18.428 1.00 96.06 204 ALA A C 1
ATOM 1428 O O . ALA A 1 204 ? -0.204 2.618 19.234 1.00 96.06 204 ALA A O 1
ATOM 1429 N N . PRO A 1 205 ? -0.047 4.672 18.331 1.00 94.38 205 PRO A N 1
ATOM 1430 C CA . PRO A 1 205 ? 1.055 5.108 19.171 1.00 94.38 205 PRO A CA 1
ATOM 1431 C C . PRO A 1 205 ? 0.644 5.170 20.641 1.00 94.38 205 PRO A C 1
ATOM 1433 O O . PRO A 1 205 ? -0.531 5.309 20.986 1.00 94.38 205 PRO A O 1
ATOM 1436 N N . ALA A 1 206 ? 1.646 5.135 21.518 1.00 93.31 206 ALA A N 1
ATOM 1437 C CA . ALA A 1 206 ? 1.443 5.320 22.947 1.00 93.31 206 ALA A CA 1
ATOM 1438 C C . ALA A 1 206 ? 0.664 6.616 23.236 1.00 93.31 206 ALA A C 1
ATOM 1440 O O . ALA A 1 206 ? 0.933 7.666 22.651 1.00 93.31 206 ALA A O 1
ATOM 1441 N N . GLY A 1 207 ? -0.311 6.528 24.143 1.00 93.31 207 GLY A N 1
ATOM 1442 C CA . GLY A 1 207 ? -1.190 7.648 24.482 1.00 93.31 207 GLY A CA 1
ATOM 1443 C C . GLY A 1 207 ? -2.353 7.871 23.510 1.00 93.31 207 GLY A C 1
ATOM 1444 O O . GLY A 1 207 ? -3.157 8.767 23.752 1.00 93.31 207 GLY A O 1
ATOM 1445 N N . TYR A 1 208 ? -2.490 7.062 22.455 1.00 95.25 208 TYR A N 1
ATOM 1446 C CA . TYR A 1 208 ? -3.630 7.100 21.539 1.00 95.25 208 TYR A CA 1
ATOM 1447 C C . TYR A 1 208 ? -4.452 5.814 21.626 1.00 95.25 208 TYR A C 1
ATOM 1449 O O . TYR A 1 208 ? -3.924 4.720 21.813 1.00 95.25 208 TYR A O 1
ATOM 1457 N N . ASN A 1 209 ? -5.762 5.964 21.461 1.00 94.62 209 ASN A N 1
ATOM 1458 C CA . ASN A 1 209 ? -6.715 4.872 21.339 1.00 94.62 209 ASN A CA 1
ATOM 1459 C C . ASN A 1 209 ? -7.153 4.719 19.883 1.00 94.62 209 ASN A C 1
ATOM 1461 O O . ASN A 1 209 ? -7.156 5.683 19.117 1.00 94.62 209 ASN A O 1
ATOM 1465 N N . VAL A 1 210 ? -7.591 3.514 19.529 1.00 96.31 210 VAL A N 1
ATOM 1466 C CA . VAL A 1 210 ? -8.310 3.267 18.279 1.00 96.31 210 VAL A CA 1
ATOM 1467 C C . VAL A 1 210 ? -9.794 3.532 18.521 1.00 96.31 210 VAL A C 1
ATOM 1469 O O . VAL A 1 210 ? -10.417 2.874 19.354 1.00 96.31 210 VAL A O 1
ATOM 1472 N N . ALA A 1 211 ? -10.354 4.505 17.810 1.00 96.12 211 ALA A N 1
ATOM 1473 C CA . ALA A 1 211 ? -11.781 4.795 17.791 1.00 96.12 211 ALA A CA 1
ATOM 1474 C C . ALA A 1 211 ? -12.387 4.351 16.461 1.00 96.12 211 ALA A C 1
ATOM 1476 O O . ALA A 1 211 ? -11.781 4.515 15.404 1.00 96.12 211 ALA A O 1
ATOM 1477 N N . MET A 1 212 ? -13.597 3.805 16.527 1.00 96.31 212 MET A N 1
ATOM 1478 C CA . MET A 1 212 ? -14.337 3.300 15.375 1.00 96.31 212 MET A CA 1
ATOM 1479 C C . MET A 1 212 ? -15.649 4.065 15.240 1.00 96.31 212 MET A C 1
ATOM 1481 O O . MET A 1 212 ? -16.338 4.295 16.236 1.00 96.31 212 MET A O 1
ATOM 1485 N N . SER A 1 213 ? -16.006 4.443 14.020 1.00 96.06 213 SER A N 1
ATOM 1486 C CA . SER A 1 213 ? -17.287 5.069 13.705 1.00 96.06 213 SER A CA 1
ATOM 1487 C C . SER A 1 213 ? -17.820 4.561 12.370 1.00 96.06 213 SER A C 1
ATOM 1489 O O . SER A 1 213 ? -17.064 4.274 11.446 1.00 96.06 213 SER A O 1
ATOM 1491 N N . GLN A 1 214 ? -19.140 4.441 12.264 1.00 93.62 214 GLN A N 1
ATOM 1492 C CA . GLN A 1 214 ? -19.788 4.083 11.007 1.00 93.62 214 GLN A CA 1
ATOM 1493 C C . GLN A 1 214 ? -20.051 5.354 10.191 1.00 93.62 214 GLN A C 1
ATOM 1495 O O . GLN A 1 214 ? -20.663 6.298 10.696 1.00 93.62 214 GLN A O 1
ATOM 1500 N N . ALA A 1 215 ? -19.637 5.367 8.925 1.00 91.69 215 ALA A N 1
ATOM 1501 C CA . ALA A 1 215 ? -19.903 6.440 7.972 1.00 91.69 215 ALA A CA 1
ATOM 1502 C C . ALA A 1 215 ? -20.564 5.855 6.715 1.00 91.69 215 ALA A C 1
ATOM 1504 O O . ALA A 1 215 ? -19.901 5.410 5.779 1.00 91.69 215 ALA A O 1
ATOM 1505 N N . GLY A 1 216 ? -21.900 5.818 6.703 1.00 90.44 216 GLY A N 1
ATOM 1506 C CA . GLY A 1 216 ? -22.648 5.134 5.646 1.00 90.44 216 GLY A CA 1
ATOM 1507 C C . GLY A 1 216 ? -22.361 3.629 5.651 1.00 90.44 216 GLY A C 1
ATOM 1508 O O . GLY A 1 216 ? -22.546 2.973 6.675 1.00 90.44 216 GLY A O 1
ATOM 1509 N N . ALA A 1 217 ? -21.904 3.089 4.519 1.00 89.69 217 ALA A N 1
ATOM 1510 C CA . ALA A 1 217 ? -21.516 1.680 4.390 1.00 89.69 217 ALA A CA 1
ATOM 1511 C C . ALA A 1 217 ? -20.104 1.377 4.929 1.00 89.69 217 ALA A C 1
ATOM 1513 O O . ALA A 1 217 ? -19.765 0.210 5.119 1.00 89.69 217 ALA A O 1
ATOM 1514 N N . ASN A 1 218 ? -19.303 2.407 5.211 1.00 95.88 218 ASN A N 1
ATOM 1515 C CA . ASN A 1 218 ? -17.900 2.246 5.575 1.00 95.88 218 ASN A CA 1
ATOM 1516 C C . ASN A 1 218 ? -17.713 2.282 7.093 1.00 95.88 218 ASN A C 1
ATOM 1518 O O . ASN A 1 218 ? -18.355 3.070 7.796 1.00 95.88 218 ASN A O 1
ATOM 1522 N N . LEU A 1 219 ? -16.781 1.468 7.588 1.00 97.06 219 LEU A N 1
ATOM 1523 C CA . LEU A 1 219 ? -16.283 1.563 8.957 1.00 97.06 219 LEU A CA 1
ATOM 1524 C C . LEU A 1 219 ? -15.011 2.413 8.947 1.00 97.06 219 LEU A C 1
ATOM 1526 O O . LEU A 1 219 ? -14.031 2.067 8.293 1.00 97.06 219 LEU A O 1
ATOM 1530 N N . VAL A 1 220 ? -15.023 3.526 9.672 1.00 97.81 220 VAL A N 1
ATOM 1531 C CA . VAL A 1 220 ? -13.887 4.442 9.781 1.00 97.81 220 VAL A CA 1
ATOM 1532 C C . VAL A 1 220 ? -13.191 4.215 11.111 1.00 97.81 220 VAL A C 1
ATOM 1534 O O . VAL A 1 220 ? -13.809 4.221 12.176 1.00 97.81 220 VAL A O 1
ATOM 1537 N N . ILE A 1 221 ? -11.882 4.027 11.043 1.00 98.00 221 ILE A N 1
ATOM 1538 C CA . ILE A 1 221 ? -11.007 3.774 12.176 1.00 98.00 221 ILE A CA 1
ATOM 1539 C C . ILE A 1 221 ? -10.056 4.954 12.288 1.00 98.00 221 ILE A C 1
ATOM 1541 O O . ILE A 1 221 ? -9.414 5.349 11.318 1.00 98.00 221 ILE A O 1
ATOM 1545 N N . THR A 1 222 ? -9.964 5.527 13.479 1.00 97.56 222 THR A N 1
ATOM 1546 C CA . THR A 1 222 ? -9.145 6.709 13.741 1.00 97.56 222 THR A CA 1
ATOM 1547 C C . THR A 1 222 ? -8.292 6.505 14.978 1.00 97.56 222 THR A C 1
ATOM 1549 O O . THR A 1 222 ? -8.724 5.874 15.944 1.00 97.56 222 THR A O 1
ATOM 1552 N N . SER A 1 223 ? -7.078 7.049 14.970 1.00 96.19 223 SER A N 1
ATOM 1553 C CA . SER A 1 223 ? -6.290 7.181 16.193 1.00 96.19 223 SER A CA 1
ATOM 1554 C C . SER A 1 223 ? -6.656 8.496 16.889 1.00 96.19 223 SER A C 1
ATOM 1556 O O . SER A 1 223 ? -6.520 9.589 16.333 1.00 96.19 223 SER A O 1
ATOM 1558 N N . VAL A 1 224 ? -7.144 8.399 18.122 1.00 95.31 224 VAL A N 1
ATOM 1559 C CA . VAL A 1 224 ? -7.593 9.548 18.922 1.00 95.31 224 VAL A CA 1
ATOM 1560 C C . VAL A 1 224 ? -6.813 9.628 20.220 1.00 95.31 224 VAL A C 1
ATOM 1562 O O . VAL A 1 224 ? -6.361 8.611 20.740 1.00 95.31 224 VAL A O 1
ATOM 1565 N N . LEU A 1 225 ? -6.647 10.836 20.752 1.00 94.50 225 LEU A N 1
ATOM 1566 C CA . LEU A 1 225 ? -5.924 11.035 22.002 1.00 94.50 225 LEU A CA 1
ATOM 1567 C C . LEU A 1 225 ? -6.627 10.283 23.143 1.00 94.50 225 LEU A C 1
ATOM 1569 O O . LEU A 1 225 ? -7.829 10.442 23.361 1.00 94.50 225 LEU A O 1
ATOM 1573 N N . GLY A 1 226 ? -5.881 9.438 23.848 1.00 89.94 226 GLY A N 1
ATOM 1574 C CA . GLY A 1 226 ? -6.388 8.672 24.975 1.00 89.94 226 GLY A CA 1
ATOM 1575 C C . GLY A 1 226 ? -6.438 9.505 26.261 1.00 89.94 226 GLY A C 1
ATOM 1576 O O . GLY A 1 226 ? -5.650 10.440 26.416 1.00 89.94 226 GLY A O 1
ATOM 1577 N N . PRO A 1 227 ? -7.295 9.144 27.236 1.00 84.88 227 PRO A N 1
ATOM 1578 C CA . PRO A 1 227 ? -7.356 9.831 28.529 1.00 84.88 227 PRO A CA 1
ATOM 1579 C C . PR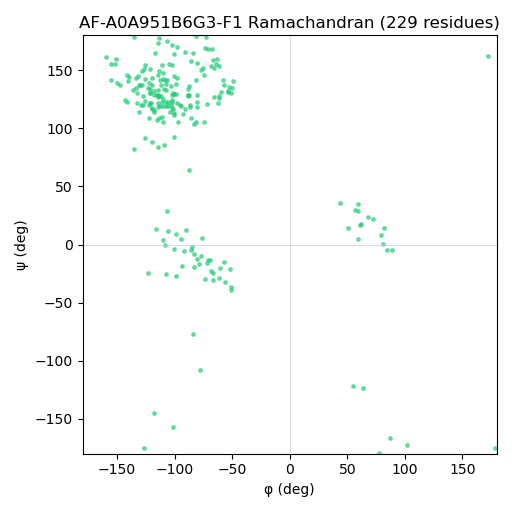O A 1 227 ? -6.007 9.867 29.259 1.00 84.88 227 PRO A C 1
ATOM 1581 O O . PRO A 1 227 ? -5.700 10.830 29.950 1.00 84.88 227 PRO A O 1
ATOM 1584 N N . SER A 1 228 ? -5.180 8.833 29.075 1.00 80.06 228 SER A N 1
ATOM 1585 C CA . SER A 1 228 ? -3.859 8.717 29.698 1.00 80.06 228 SER A CA 1
ATOM 1586 C C . SER A 1 228 ? -2.808 9.669 29.126 1.00 80.06 228 SER A C 1
ATOM 1588 O O . SER A 1 228 ? -1.769 9.834 29.747 1.00 80.06 228 SER A O 1
ATOM 1590 N N . ALA A 1 229 ? -3.035 10.270 27.955 1.00 73.31 229 ALA A N 1
ATOM 1591 C CA . ALA A 1 229 ? -2.112 11.245 27.370 1.00 73.31 229 ALA A CA 1
ATOM 1592 C C . ALA A 1 229 ? -2.342 12.679 27.878 1.00 73.31 229 ALA A C 1
ATOM 1594 O O . ALA A 1 229 ? -1.597 13.583 27.510 1.00 73.31 229 ALA A O 1
ATOM 1595 N N . LEU A 1 230 ? -3.387 12.891 28.685 1.00 68.25 230 LEU A N 1
ATOM 1596 C CA . LEU A 1 230 ? -3.739 14.181 29.285 1.00 68.25 230 LEU A CA 1
ATOM 1597 C C . LEU A 1 230 ? -3.294 14.308 30.753 1.00 68.25 230 LEU A C 1
ATOM 1599 O O . LEU A 1 230 ? -3.515 15.360 31.352 1.00 68.25 230 LEU A O 1
ATOM 1603 N N . ALA A 1 231 ? -2.730 13.241 31.325 1.00 62.84 231 ALA A N 1
ATOM 1604 C CA . ALA A 1 231 ? -2.219 13.181 32.695 1.00 62.84 231 ALA A CA 1
ATOM 1605 C C . ALA A 1 231 ? -0.711 13.455 32.723 1.00 62.84 231 ALA A C 1
ATOM 1607 O O . ALA A 1 231 ? -0.270 14.136 33.674 1.00 62.84 231 ALA A O 1
#